Protein AF-A0A0H3PD14-F1 (afdb_monomer_lite)

Sequence (255 aa):
MSEYKLNPPTVSSYTENMMLKVLFEHKGFSEVFRESSWRSDEIASAFGLPEELENDKNLRTVARRLLKERYKKLQKSTALLPELWKQAYENLATLAEFLQLNPVEQELLRFAMHLRSEGAMRDLFGYLPKSDLQRTGEIMADLLKQPKNQILSALKKGSKLDAYGLIDRDYRPDSVHDYLDWGETLDFDEFVTQPLNENVLLKSCTEVAQVPSLQLDDFAHIAGMKEMMLTYFAKGTKTSSERCESFNLWCARHW

Secondary structure (DSSP, 8-state):
-----PPPPSS-HHHHHHHHHHHHHSSHHHHHB-SS-BS-HHHHHHTT--GGGGG-TTHHHHHHHHHHHHHHHHTTS-PPPPGGGHHHHHHHHHHHHHTT--HHHHHHHHHHHHHHH-HHHHHHHHTSPP--HHHHHHHHHHHHT--HHHHHHHHSTTSHHHHTTSEE--SS--SSGGGSEEPTTS-HHHHHHS---HHHHHHHH---PPPP---GGGGGGGHHHHHHHHHHHHHHHHHHHHHHHHHHHHHTT--

pLDDT: mean 87.27, std 12.56, range [42.88, 98.12]

Foldseek 3Di:
DPPDAFDPAPAALLLLLLLLCCVPVVVLLCLQDPQQAGPDPLLCNRRRGDPVLSRDNCSSVVVVVNSVVVNVVSVVDPGDDPPQQVLLLLLLVVVCVVLVPDPLLSLLLVVQLRCAPRVSSVVSQVSHFWDDLLRLLVSSCVSSVHDSVVNSQCLDCVHSCNVLQQAAADPDRGTNSNSRHGGDLDDSVCSRPPHDDPVNNCVSVDDDPDDDPDDPVNCVVCVVVVVVVVVVVVVVVVVVVVVVVVVVVVVVVVD

Organism: Haemophilus influenzae (strain NTHi 3655) (NCBI:txid375177)

Radius of gyration: 27.47 Å; chains: 1; bounding box: 64×54×75 Å

Structure (mmCIF, N/CA/C/O backbone):
data_AF-A0A0H3PD14-F1
#
_entry.id   AF-A0A0H3PD14-F1
#
loop_
_atom_site.group_PDB
_atom_site.id
_atom_site.type_symbol
_atom_site.label_atom_id
_atom_site.label_alt_id
_atom_site.label_comp_id
_atom_site.label_asym_id
_atom_site.label_entity_id
_atom_site.label_seq_id
_atom_site.pdbx_PDB_ins_code
_atom_site.Cartn_x
_atom_site.Cartn_y
_atom_site.Cartn_z
_atom_site.occupancy
_atom_site.B_iso_or_equiv
_atom_site.auth_seq_id
_atom_site.auth_comp_id
_atom_site.auth_asym_id
_atom_site.auth_atom_id
_atom_site.pdbx_PDB_model_num
ATOM 1 N N . MET A 1 1 ? 19.660 5.705 -30.862 1.00 47.47 1 MET A N 1
ATOM 2 C CA . MET A 1 1 ? 18.485 6.217 -30.124 1.00 47.47 1 MET A CA 1
ATOM 3 C C . MET A 1 1 ? 17.550 5.039 -29.964 1.00 47.47 1 MET A C 1
ATOM 5 O O . MET A 1 1 ? 17.222 4.450 -30.976 1.00 47.47 1 MET A O 1
ATOM 9 N N . SER A 1 2 ? 17.232 4.599 -28.747 1.00 55.78 2 SER A N 1
ATOM 10 C CA . SER A 1 2 ? 16.335 3.445 -28.586 1.00 55.78 2 SER A CA 1
ATOM 11 C C . SER A 1 2 ? 14.917 3.863 -28.982 1.00 55.78 2 SER A C 1
ATOM 13 O O . SER A 1 2 ? 14.402 4.816 -28.395 1.00 55.78 2 SER A O 1
ATOM 15 N N . GLU A 1 3 ? 14.332 3.171 -29.957 1.00 79.38 3 GLU A N 1
ATOM 16 C CA . GLU A 1 3 ? 13.020 3.452 -30.565 1.00 79.38 3 GLU A CA 1
ATOM 17 C C . GLU A 1 3 ? 11.836 3.289 -29.600 1.00 79.38 3 GLU A C 1
ATOM 19 O O . GLU A 1 3 ? 10.733 3.747 -29.883 1.00 79.38 3 GLU A O 1
ATOM 24 N N . TYR A 1 4 ? 12.061 2.694 -28.429 1.00 87.81 4 TYR A N 1
ATOM 25 C CA . TYR A 1 4 ? 11.004 2.421 -27.465 1.00 87.81 4 TYR A CA 1
ATOM 26 C C . TYR A 1 4 ? 10.484 3.680 -26.769 1.00 87.81 4 TYR A C 1
ATOM 28 O O . TYR A 1 4 ? 11.243 4.501 -26.236 1.00 87.81 4 TYR A O 1
ATOM 36 N N . LYS A 1 5 ? 9.158 3.765 -26.695 1.00 91.44 5 LYS A N 1
ATOM 37 C CA . LYS A 1 5 ? 8.404 4.726 -25.893 1.00 91.44 5 LYS A CA 1
ATOM 38 C C . LYS A 1 5 ? 7.507 3.945 -24.940 1.00 91.44 5 LYS A C 1
ATOM 40 O O . LYS A 1 5 ? 6.972 2.911 -25.312 1.00 91.44 5 LYS A O 1
ATOM 45 N N . LEU A 1 6 ? 7.347 4.450 -23.720 1.00 94.31 6 LEU A N 1
ATOM 46 C CA . LEU A 1 6 ? 6.422 3.842 -22.770 1.00 94.31 6 LEU A CA 1
ATOM 47 C C . LEU A 1 6 ? 4.968 4.132 -23.166 1.00 94.31 6 LEU A C 1
ATOM 49 O O . LEU A 1 6 ? 4.627 5.284 -23.464 1.00 94.31 6 LEU A O 1
ATOM 53 N N . ASN A 1 7 ? 4.129 3.108 -23.075 1.00 94.88 7 ASN A N 1
ATOM 54 C CA . ASN A 1 7 ? 2.674 3.206 -23.083 1.00 94.88 7 ASN A CA 1
ATOM 55 C C . ASN A 1 7 ? 2.179 3.933 -21.821 1.00 94.88 7 ASN A C 1
ATOM 57 O O . ASN A 1 7 ? 2.936 4.047 -20.851 1.00 94.88 7 ASN A O 1
ATOM 61 N N . PRO A 1 8 ? 0.941 4.457 -21.792 1.00 92.69 8 PRO A N 1
ATOM 62 C CA . PRO A 1 8 ? 0.347 4.944 -20.549 1.00 92.69 8 PRO A CA 1
ATOM 63 C C . PRO A 1 8 ? 0.437 3.880 -19.439 1.00 92.69 8 PRO A C 1
ATOM 65 O O . PRO A 1 8 ? 0.313 2.694 -19.748 1.00 92.69 8 PRO A O 1
ATOM 68 N N . PRO A 1 9 ? 0.691 4.269 -18.176 1.00 93.12 9 PRO A N 1
ATOM 69 C CA . PRO A 1 9 ? 0.640 3.321 -17.068 1.00 93.12 9 PRO A CA 1
ATOM 70 C C . PRO A 1 9 ? -0.767 2.735 -16.938 1.00 93.12 9 PRO A C 1
ATOM 72 O O . PRO A 1 9 ? -1.755 3.427 -17.193 1.00 93.12 9 PRO A O 1
ATOM 75 N N . THR A 1 10 ? -0.853 1.472 -16.526 1.00 93.56 10 THR A N 1
ATOM 76 C CA . THR A 1 10 ? -2.139 0.804 -16.248 1.00 93.56 10 THR A CA 1
ATOM 77 C C . THR A 1 10 ? -2.555 0.917 -14.781 1.00 93.56 10 THR A C 1
ATOM 79 O O . THR A 1 10 ? -3.668 0.542 -14.426 1.00 93.56 10 THR A O 1
ATOM 82 N N . VAL A 1 11 ? -1.677 1.476 -13.946 1.00 93.50 11 VAL A N 1
ATOM 83 C CA . VAL A 1 11 ? -1.902 1.763 -12.528 1.00 93.50 11 VAL A CA 1
ATOM 84 C C . VAL A 1 11 ? -2.127 3.256 -12.290 1.00 93.50 11 VAL A C 1
ATOM 86 O O . VAL A 1 11 ? -1.772 4.113 -13.105 1.00 93.50 11 VAL A O 1
ATOM 89 N N . SER A 1 12 ? -2.704 3.582 -11.140 1.00 92.19 12 SER A N 1
ATOM 90 C CA . SER A 1 12 ? -2.897 4.941 -10.664 1.00 92.19 12 SER A CA 1
ATOM 91 C C . SER A 1 12 ? -1.565 5.675 -10.497 1.00 92.19 12 SER A C 1
ATOM 93 O O . SER A 1 12 ? -0.516 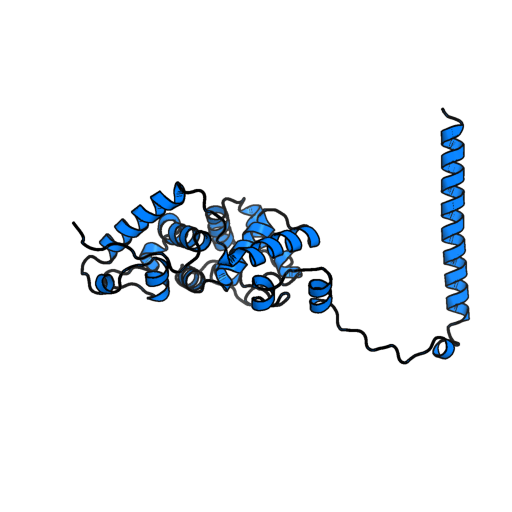5.084 -10.238 1.00 92.19 12 SER A O 1
ATOM 95 N N . SER A 1 13 ? -1.600 7.007 -10.575 1.00 90.56 13 SER A N 1
ATOM 96 C CA . SER A 1 13 ? -0.401 7.833 -10.388 1.00 90.56 13 SER A CA 1
ATOM 97 C C . SER A 1 13 ? 0.231 7.675 -9.001 1.00 90.56 13 SER A C 1
ATOM 99 O O . SER A 1 13 ? 1.440 7.854 -8.854 1.00 90.56 13 SER A O 1
ATOM 101 N N . TYR A 1 14 ? -0.575 7.362 -7.978 1.00 92.06 14 TYR A N 1
ATOM 102 C CA . TYR A 1 14 ? -0.070 7.075 -6.636 1.00 92.06 14 TYR A CA 1
ATOM 103 C C . TYR A 1 14 ? 0.786 5.807 -6.654 1.00 92.06 14 TYR A C 1
ATOM 105 O O . TYR A 1 14 ? 1.956 5.842 -6.267 1.00 92.06 14 TYR A O 1
ATOM 113 N N . THR A 1 15 ? 0.217 4.722 -7.168 1.00 94.50 15 THR A N 1
ATOM 114 C CA . THR A 1 15 ? 0.844 3.401 -7.234 1.00 94.50 15 THR A CA 1
ATOM 115 C C . THR A 1 15 ? 2.062 3.416 -8.136 1.00 94.50 15 THR A C 1
ATOM 117 O O . THR A 1 15 ? 3.130 2.977 -7.717 1.00 94.50 15 THR A O 1
ATOM 120 N N . GLU A 1 16 ? 1.973 4.044 -9.309 1.00 94.81 16 GLU A N 1
ATOM 121 C CA . GLU A 1 16 ? 3.124 4.238 -10.188 1.00 94.81 16 GLU A CA 1
ATOM 122 C C . GLU A 1 16 ? 4.282 4.942 -9.463 1.00 94.81 16 GLU A C 1
ATOM 124 O O . GLU A 1 16 ? 5.433 4.505 -9.535 1.00 94.81 16 GLU A O 1
ATOM 129 N N . ASN A 1 17 ? 3.993 6.019 -8.728 1.00 93.44 17 ASN A N 1
ATOM 130 C CA . ASN A 1 17 ? 5.009 6.753 -7.982 1.00 93.44 17 ASN A CA 1
ATOM 131 C C . ASN A 1 17 ? 5.637 5.900 -6.867 1.00 93.44 17 ASN A C 1
ATOM 133 O O . ASN A 1 17 ? 6.860 5.914 -6.712 1.00 93.44 17 ASN A O 1
ATOM 137 N N . MET A 1 18 ? 4.835 5.133 -6.120 1.00 95.12 18 MET A N 1
ATOM 138 C CA . MET A 1 18 ? 5.347 4.223 -5.087 1.00 95.12 18 MET A CA 1
ATOM 139 C C . MET A 1 18 ? 6.211 3.116 -5.691 1.00 95.12 18 MET A C 1
ATOM 141 O O . MET A 1 18 ? 7.323 2.874 -5.220 1.00 95.12 18 MET A O 1
ATOM 145 N N . MET A 1 19 ? 5.759 2.507 -6.785 1.00 96.81 19 MET A N 1
ATOM 146 C CA . MET A 1 19 ? 6.510 1.472 -7.484 1.00 96.81 19 MET A CA 1
ATOM 147 C C . MET A 1 19 ? 7.847 2.006 -8.026 1.00 96.81 19 MET A C 1
ATOM 149 O O . MET A 1 19 ? 8.888 1.371 -7.851 1.00 96.81 19 MET A O 1
ATOM 153 N N . LEU A 1 20 ? 7.872 3.206 -8.620 1.00 96.50 20 LEU A N 1
ATOM 154 C CA . LEU A 1 20 ? 9.112 3.828 -9.109 1.00 96.50 20 LEU A CA 1
ATOM 155 C C . LEU A 1 20 ? 10.091 4.164 -7.977 1.00 96.50 20 LEU A C 1
ATOM 157 O O . LEU A 1 20 ? 11.295 3.939 -8.138 1.00 96.50 20 LEU A O 1
ATOM 161 N N . LYS A 1 21 ? 9.601 4.653 -6.830 1.00 95.31 21 LYS A N 1
ATOM 162 C CA . LYS A 1 21 ? 10.433 4.837 -5.632 1.00 95.31 21 LYS A CA 1
ATOM 163 C C . LYS A 1 21 ? 11.065 3.523 -5.197 1.00 95.31 21 LYS A C 1
ATOM 165 O O . LYS A 1 21 ? 12.279 3.454 -5.042 1.00 95.31 21 LYS A O 1
ATOM 170 N N . VAL A 1 22 ? 10.281 2.452 -5.086 1.00 95.69 22 VAL A N 1
ATOM 171 C CA . VAL A 1 22 ? 10.802 1.125 -4.722 1.00 95.69 22 VAL A CA 1
ATOM 172 C C . VAL A 1 22 ? 11.895 0.666 -5.689 1.00 95.69 22 VAL A C 1
ATOM 174 O O . VAL A 1 22 ? 12.967 0.230 -5.255 1.00 95.69 22 VAL A O 1
ATOM 177 N N . LEU A 1 23 ? 11.676 0.819 -7.000 1.00 95.75 23 LEU A N 1
ATOM 178 C CA . LEU A 1 23 ? 12.674 0.448 -8.001 1.00 95.75 23 LEU A CA 1
ATOM 179 C C . LEU A 1 23 ? 13.995 1.207 -7.819 1.00 95.75 23 LEU A C 1
ATOM 181 O O . LEU A 1 23 ? 15.066 0.592 -7.858 1.00 95.75 23 LEU A O 1
ATOM 185 N N . PHE A 1 24 ? 13.941 2.530 -7.648 1.00 95.19 24 PHE A N 1
ATOM 186 C CA . PHE A 1 24 ? 15.133 3.380 -7.708 1.00 95.19 24 PHE A CA 1
ATOM 187 C C . PHE A 1 24 ? 15.785 3.682 -6.357 1.00 95.19 24 PHE A C 1
ATOM 189 O O . PHE A 1 24 ? 16.997 3.903 -6.331 1.00 95.19 24 PHE A O 1
ATOM 196 N N . GLU A 1 25 ? 15.024 3.670 -5.269 1.00 93.62 25 GLU A N 1
ATOM 197 C CA . GLU A 1 25 ? 15.453 4.090 -3.927 1.00 93.62 25 GLU A CA 1
ATOM 198 C C . GLU A 1 25 ? 15.614 2.882 -2.989 1.00 93.62 25 GLU A C 1
ATOM 200 O O . GLU A 1 25 ? 16.529 2.859 -2.168 1.00 93.62 25 GLU A O 1
ATOM 205 N N . HIS A 1 26 ? 14.858 1.797 -3.207 1.00 91.69 26 HIS A N 1
ATOM 206 C CA . HIS A 1 26 ? 14.899 0.587 -2.368 1.00 91.69 26 HIS A CA 1
ATOM 207 C C . HIS A 1 26 ? 15.463 -0.655 -3.071 1.00 91.69 26 HIS A C 1
ATOM 209 O O . HIS A 1 26 ? 15.154 -1.787 -2.705 1.00 91.69 26 HIS A O 1
ATOM 215 N N . LYS A 1 27 ? 16.337 -0.457 -4.068 1.00 86.94 27 LYS A N 1
ATOM 216 C CA . LYS A 1 27 ? 17.015 -1.530 -4.828 1.00 86.94 27 LYS A CA 1
ATOM 217 C C . LYS A 1 27 ? 16.066 -2.503 -5.556 1.00 86.94 27 LYS A C 1
ATOM 219 O O . LYS A 1 27 ? 16.528 -3.534 -6.037 1.00 86.94 27 LYS A O 1
ATOM 224 N N . GLY A 1 28 ? 14.786 -2.162 -5.730 1.00 90.75 28 GLY A N 1
ATOM 225 C CA . GLY A 1 28 ? 13.818 -3.026 -6.414 1.00 90.75 28 GLY A CA 1
ATOM 226 C C . GLY A 1 28 ? 14.140 -3.260 -7.894 1.00 90.75 28 GLY A C 1
ATOM 227 O O . GLY A 1 28 ? 13.757 -4.280 -8.458 1.00 90.75 28 GLY A O 1
ATOM 228 N N . PHE A 1 29 ? 14.902 -2.364 -8.536 1.00 94.19 29 PHE A N 1
ATOM 229 C CA . PHE A 1 29 ? 15.187 -2.473 -9.970 1.00 94.19 29 PHE A CA 1
ATOM 230 C C . PHE A 1 29 ? 15.905 -3.768 -10.360 1.00 94.19 29 PHE A C 1
ATOM 232 O O . PHE A 1 29 ? 15.566 -4.361 -11.377 1.00 94.19 29 PHE A O 1
ATOM 239 N N . SER A 1 30 ? 16.902 -4.212 -9.587 1.00 92.31 30 SER A N 1
ATOM 240 C CA . SER A 1 30 ? 17.597 -5.480 -9.862 1.00 92.31 30 SER A CA 1
ATOM 241 C C . SER A 1 30 ? 16.767 -6.707 -9.515 1.00 92.31 30 SER A C 1
ATOM 243 O O . SER A 1 30 ? 17.034 -7.776 -10.057 1.00 92.31 30 SER A O 1
ATOM 245 N N . GLU A 1 31 ? 15.784 -6.561 -8.627 1.00 93.12 31 GLU A N 1
ATOM 246 C CA . GLU A 1 31 ? 14.875 -7.654 -8.313 1.00 93.12 31 GLU A CA 1
ATOM 247 C C . GLU A 1 31 ? 13.907 -7.886 -9.470 1.00 93.12 31 GLU A C 1
ATOM 249 O O . GLU A 1 31 ? 13.784 -9.017 -9.923 1.00 93.12 31 GLU A O 1
ATOM 254 N N . VAL A 1 32 ? 13.311 -6.831 -10.029 1.00 93.62 32 VAL A N 1
ATOM 255 C CA . VAL A 1 32 ? 12.346 -6.956 -11.134 1.00 93.62 32 VAL A CA 1
ATOM 256 C C . VAL A 1 32 ? 13.016 -7.164 -12.491 1.00 93.62 32 VAL A C 1
ATOM 258 O O . VAL A 1 32 ? 12.620 -8.061 -13.228 1.00 93.62 32 VAL A O 1
ATOM 261 N N . PHE A 1 33 ? 14.028 -6.360 -12.832 1.00 93.56 33 PHE A N 1
ATOM 262 C CA . PHE A 1 33 ? 14.678 -6.380 -14.147 1.00 93.56 33 PHE A CA 1
ATOM 263 C C . PHE A 1 33 ? 16.008 -7.133 -14.077 1.00 93.56 33 PHE A C 1
ATOM 265 O O . PHE A 1 33 ? 17.033 -6.594 -13.627 1.00 93.56 33 PHE A O 1
ATOM 272 N N . ARG A 1 34 ? 15.983 -8.383 -14.550 1.00 88.06 34 ARG A N 1
ATOM 273 C CA . ARG A 1 34 ? 17.157 -9.249 -14.697 1.00 88.06 34 ARG A CA 1
ATOM 274 C C . ARG A 1 34 ? 17.958 -8.841 -15.938 1.00 88.06 34 ARG A C 1
ATOM 276 O O . ARG A 1 34 ? 17.679 -7.833 -16.585 1.00 88.06 34 ARG A O 1
ATOM 283 N N . GLU A 1 35 ? 19.026 -9.575 -16.234 1.00 84.69 35 GLU A N 1
ATOM 284 C CA . GLU A 1 35 ? 19.921 -9.237 -17.350 1.00 84.69 35 GLU A CA 1
ATOM 285 C C . GLU A 1 35 ? 19.248 -9.378 -18.718 1.00 84.69 35 GLU A C 1
ATOM 287 O O . GLU A 1 35 ? 19.467 -8.531 -19.579 1.00 84.69 35 GLU A O 1
ATOM 292 N N . SER A 1 36 ? 18.406 -10.399 -18.889 1.00 84.19 36 SER A N 1
ATOM 293 C CA . SER A 1 36 ? 17.785 -10.754 -20.170 1.00 84.19 36 SER A CA 1
ATOM 294 C C . SER A 1 36 ? 16.261 -10.893 -20.115 1.00 84.19 36 SER A C 1
ATOM 296 O O . SER A 1 36 ? 15.682 -11.420 -21.053 1.00 84.19 36 SER A O 1
ATOM 298 N N . SER A 1 37 ? 15.622 -10.516 -19.005 1.00 89.38 37 SER A N 1
ATOM 299 C CA . SER A 1 37 ? 14.163 -10.567 -18.836 1.00 89.38 37 SER A CA 1
ATOM 300 C C . SER A 1 37 ? 13.726 -9.681 -17.665 1.00 89.38 37 SER A C 1
ATOM 302 O O . SER A 1 37 ? 14.557 -9.226 -16.867 1.00 89.38 37 SER A O 1
ATOM 304 N N . TRP A 1 38 ? 12.423 -9.470 -17.507 1.00 93.62 38 TRP A N 1
ATOM 305 C CA . TRP A 1 38 ? 11.831 -9.052 -16.234 1.00 93.62 38 TRP A CA 1
ATOM 306 C C . TRP A 1 38 ? 11.174 -10.245 -15.528 1.00 93.62 38 TRP A C 1
ATOM 308 O O . TRP A 1 38 ? 11.035 -11.321 -16.103 1.00 93.62 38 TRP A O 1
ATOM 318 N N . ARG A 1 39 ? 10.875 -10.107 -14.233 1.00 91.56 39 ARG A N 1
ATOM 319 C CA . ARG A 1 39 ? 10.289 -11.191 -13.422 1.00 91.56 39 ARG A CA 1
ATOM 320 C C . ARG A 1 39 ? 8.773 -11.323 -13.538 1.00 91.56 39 ARG A C 1
ATOM 322 O O . ARG A 1 39 ? 8.273 -12.392 -13.212 1.00 91.56 39 ARG A O 1
ATOM 329 N N . SER A 1 40 ? 8.084 -10.252 -13.918 1.00 94.31 40 SER A N 1
ATOM 330 C CA . SER A 1 40 ? 6.624 -10.190 -13.984 1.00 94.31 40 SER A CA 1
ATOM 331 C C . SER A 1 40 ? 6.205 -9.251 -15.106 1.00 94.31 40 SER A C 1
ATOM 333 O O . SER A 1 40 ? 6.649 -8.095 -15.162 1.00 94.31 40 SER A O 1
ATOM 335 N N . ASP A 1 41 ? 5.338 -9.770 -15.968 1.00 94.50 41 ASP A N 1
ATOM 336 C CA . ASP A 1 41 ? 4.725 -9.029 -17.065 1.00 94.50 41 ASP A CA 1
ATOM 337 C C . ASP A 1 41 ? 3.707 -8.024 -16.525 1.00 94.50 41 ASP A C 1
ATOM 339 O O . ASP A 1 41 ? 3.566 -6.930 -17.066 1.00 94.50 41 ASP A O 1
ATOM 343 N N . GLU A 1 42 ? 3.070 -8.331 -15.395 1.00 95.38 42 GLU A N 1
ATOM 344 C CA . GLU A 1 42 ? 2.155 -7.441 -14.682 1.00 95.38 42 GLU A CA 1
ATOM 345 C C . GLU A 1 42 ? 2.877 -6.168 -14.226 1.00 95.38 42 GLU A C 1
ATOM 347 O O . GLU A 1 42 ? 2.394 -5.060 -14.468 1.00 95.38 42 GLU A O 1
ATOM 352 N N . ILE A 1 43 ? 4.074 -6.296 -13.638 1.00 96.62 43 ILE A N 1
ATOM 353 C CA . ILE A 1 43 ? 4.894 -5.139 -13.250 1.00 96.62 43 ILE A CA 1
ATOM 354 C C . ILE A 1 43 ? 5.370 -4.369 -14.488 1.00 96.62 43 ILE A C 1
ATOM 356 O O . ILE A 1 43 ? 5.375 -3.134 -14.485 1.00 96.62 43 ILE A O 1
ATOM 360 N N . ALA A 1 44 ? 5.783 -5.064 -15.550 1.00 96.12 44 ALA A N 1
ATOM 361 C CA . ALA A 1 44 ? 6.240 -4.407 -16.772 1.00 96.12 44 ALA A CA 1
ATOM 362 C C . ALA A 1 44 ? 5.108 -3.610 -17.450 1.00 96.12 44 ALA A C 1
ATOM 364 O O . ALA A 1 44 ? 5.287 -2.434 -17.793 1.00 96.12 44 ALA A O 1
ATOM 365 N N . SER A 1 45 ? 3.929 -4.222 -17.550 1.00 95.81 45 SER A N 1
ATOM 366 C CA . SER A 1 45 ? 2.696 -3.638 -18.076 1.00 95.81 45 SER A CA 1
ATOM 367 C C . SER A 1 45 ? 2.197 -2.473 -17.219 1.00 95.81 45 SER A C 1
ATOM 369 O O . SER A 1 45 ? 1.829 -1.433 -17.767 1.00 95.81 45 SER A O 1
ATOM 371 N N . ALA A 1 46 ? 2.302 -2.560 -15.885 1.00 96.25 46 ALA A N 1
ATOM 372 C CA . ALA A 1 46 ? 1.989 -1.456 -14.970 1.00 96.25 46 ALA A CA 1
ATOM 373 C C . ALA A 1 46 ? 2.764 -0.178 -15.302 1.00 96.25 46 ALA A C 1
ATOM 375 O O . ALA A 1 46 ? 2.205 0.922 -15.310 1.00 96.25 46 ALA A O 1
ATOM 376 N N . PHE A 1 47 ? 4.039 -0.317 -15.665 1.00 96.19 47 PHE A N 1
ATOM 377 C CA . PHE A 1 47 ? 4.853 0.804 -16.125 1.00 96.19 47 PHE A CA 1
ATOM 378 C C . PHE A 1 47 ? 4.656 1.170 -17.603 1.00 96.19 47 PHE A C 1
ATOM 380 O O . PHE A 1 47 ? 5.276 2.121 -18.091 1.00 96.19 47 PHE A O 1
ATOM 387 N N . GLY A 1 48 ? 3.812 0.449 -18.336 1.00 95.94 48 GLY A N 1
ATOM 388 C CA . GLY A 1 48 ? 3.614 0.627 -19.768 1.00 95.94 48 GLY A CA 1
ATOM 389 C C . GLY A 1 48 ? 4.874 0.316 -20.574 1.00 95.94 48 GLY A C 1
ATOM 390 O O . GLY A 1 48 ? 5.157 1.003 -21.558 1.00 95.94 48 GLY A O 1
ATOM 391 N N . LEU A 1 49 ? 5.681 -0.656 -20.140 1.00 95.75 49 LEU A N 1
ATOM 392 C CA . LEU A 1 49 ? 6.784 -1.143 -20.962 1.00 95.75 49 LEU A CA 1
ATOM 393 C C . LEU A 1 49 ? 6.209 -1.907 -22.169 1.00 95.75 49 LEU A C 1
ATOM 395 O O . LEU A 1 49 ? 5.305 -2.718 -21.989 1.00 95.75 49 LEU A O 1
ATOM 399 N N . PRO A 1 50 ? 6.686 -1.628 -23.392 1.00 93.25 50 PRO A N 1
ATOM 400 C CA . PRO A 1 50 ? 6.248 -2.352 -24.581 1.00 93.25 50 PRO A CA 1
ATOM 401 C C . PRO A 1 50 ? 6.773 -3.796 -24.559 1.00 93.25 50 PRO A C 1
ATOM 403 O O . PRO A 1 50 ? 7.935 -4.007 -24.209 1.00 93.25 50 PRO A O 1
ATOM 406 N N . GLU A 1 51 ? 5.947 -4.771 -24.945 1.00 90.31 51 GLU A N 1
ATOM 407 C CA . GLU A 1 51 ? 6.297 -6.205 -24.951 1.00 90.31 51 GLU A CA 1
ATOM 408 C C . GLU A 1 51 ? 7.519 -6.498 -25.835 1.00 90.31 51 GLU A C 1
ATOM 410 O O . GLU A 1 51 ? 8.353 -7.342 -25.512 1.00 90.31 51 GLU A O 1
ATOM 415 N N . GLU A 1 52 ? 7.704 -5.735 -26.917 1.00 90.25 52 GLU A N 1
ATOM 416 C CA . GLU A 1 52 ? 8.845 -5.880 -27.823 1.00 90.25 52 GLU A CA 1
ATOM 417 C C . GLU A 1 52 ? 10.189 -5.671 -27.111 1.00 90.25 52 GLU A C 1
ATOM 419 O O . GLU A 1 52 ? 11.210 -6.220 -27.530 1.00 90.25 52 GLU A O 1
ATOM 424 N N . LEU A 1 53 ? 10.193 -4.904 -26.014 1.00 91.12 53 LEU A N 1
ATOM 425 C CA . LEU A 1 53 ? 11.388 -4.651 -25.219 1.00 91.12 53 LEU A CA 1
ATOM 426 C C . LEU A 1 53 ? 11.882 -5.899 -24.479 1.00 91.12 53 LEU A C 1
ATOM 428 O O . LEU A 1 53 ? 13.071 -5.963 -24.161 1.00 91.12 53 LEU A O 1
ATOM 432 N N . GLU A 1 54 ? 11.017 -6.880 -24.210 1.00 88.75 54 GLU A N 1
ATOM 433 C CA . GLU A 1 54 ? 11.400 -8.078 -23.460 1.00 88.75 54 GLU A CA 1
ATOM 434 C C . GLU A 1 54 ? 12.498 -8.882 -24.175 1.00 88.75 54 GLU A C 1
ATOM 436 O O . GLU A 1 54 ? 13.402 -9.440 -23.555 1.00 88.75 54 GLU A O 1
ATOM 441 N N . ASN A 1 55 ? 12.474 -8.865 -25.509 1.00 87.00 55 ASN A N 1
ATOM 442 C CA . ASN A 1 55 ? 13.424 -9.587 -26.350 1.00 87.00 55 ASN A CA 1
ATOM 443 C C . ASN A 1 55 ? 14.695 -8.774 -26.678 1.00 87.00 55 ASN A C 1
ATOM 445 O O . ASN A 1 55 ? 15.585 -9.259 -27.386 1.00 87.00 55 ASN A O 1
ATOM 449 N N . ASP A 1 56 ? 14.809 -7.533 -26.192 1.00 88.62 56 ASP A N 1
ATOM 450 C CA . ASP A 1 56 ? 15.954 -6.669 -26.476 1.00 88.62 56 ASP A CA 1
ATOM 451 C C . ASP A 1 56 ? 17.168 -7.040 -25.607 1.00 88.62 56 ASP A C 1
ATOM 453 O O . ASP A 1 56 ? 17.107 -7.082 -24.378 1.00 88.62 56 ASP A O 1
ATOM 457 N N . LYS A 1 57 ? 18.338 -7.215 -26.233 1.00 87.81 57 LYS A N 1
ATOM 458 C CA . LYS A 1 57 ? 19.602 -7.511 -25.526 1.00 87.81 57 LYS A CA 1
ATOM 459 C C . LYS A 1 57 ? 20.002 -6.433 -24.508 1.00 87.81 57 LYS A C 1
ATOM 461 O O . LYS A 1 57 ? 20.799 -6.699 -23.614 1.00 87.81 57 LYS A O 1
ATOM 466 N N . ASN A 1 58 ? 19.486 -5.213 -24.657 1.00 89.75 58 ASN A N 1
ATOM 467 C CA . ASN A 1 58 ? 19.713 -4.074 -23.775 1.00 89.75 58 ASN A CA 1
ATOM 468 C C . ASN A 1 58 ? 18.485 -3.720 -22.918 1.00 89.75 58 ASN A C 1
ATOM 470 O O . ASN A 1 58 ? 18.464 -2.616 -22.357 1.00 89.75 58 ASN A O 1
ATOM 474 N N . LEU A 1 59 ? 17.497 -4.622 -22.787 1.00 91.69 59 LEU A N 1
ATOM 475 C CA . LEU A 1 59 ? 16.252 -4.454 -22.017 1.00 91.69 59 LEU A CA 1
ATOM 476 C C . LEU A 1 59 ? 16.471 -3.662 -20.736 1.00 91.69 59 LEU A C 1
ATOM 478 O O . LEU A 1 59 ? 15.882 -2.599 -20.536 1.00 91.69 59 LEU A O 1
ATOM 482 N N . ARG A 1 60 ? 17.390 -4.135 -19.890 1.00 92.94 60 ARG A N 1
ATOM 483 C CA . ARG A 1 60 ? 17.636 -3.560 -18.565 1.00 92.94 60 ARG A CA 1
ATOM 484 C C . ARG A 1 60 ? 18.062 -2.095 -18.635 1.00 92.94 60 ARG A C 1
ATOM 486 O O . ARG A 1 60 ? 17.601 -1.271 -17.846 1.00 92.94 60 ARG A O 1
ATOM 493 N N . THR A 1 61 ? 18.935 -1.753 -19.578 1.00 92.94 61 THR A N 1
ATOM 494 C CA . THR A 1 61 ? 19.443 -0.387 -19.766 1.00 92.94 61 THR A CA 1
ATOM 495 C C . THR A 1 61 ? 18.359 0.528 -20.327 1.00 92.94 61 THR A C 1
ATOM 497 O O . THR A 1 61 ? 18.192 1.657 -19.854 1.00 92.94 61 THR A O 1
ATOM 500 N N . VAL A 1 62 ? 17.597 0.039 -21.307 1.00 93.69 62 VAL A N 1
ATOM 501 C CA . VAL A 1 62 ? 16.511 0.788 -21.946 1.00 93.69 62 VAL A CA 1
ATOM 502 C C . VAL A 1 62 ? 15.369 1.037 -20.959 1.00 93.69 62 VAL A C 1
ATOM 504 O O . VAL A 1 62 ? 15.001 2.196 -20.758 1.00 93.69 62 VAL A O 1
ATOM 507 N N . ALA A 1 63 ? 14.883 -0.002 -20.271 1.00 95.00 63 ALA A N 1
ATOM 508 C CA . ALA A 1 63 ? 13.858 0.102 -19.234 1.00 95.00 63 ALA A CA 1
ATOM 509 C C . ALA A 1 63 ? 14.287 1.086 -18.138 1.00 95.00 63 ALA A C 1
ATOM 511 O O . ALA A 1 63 ? 13.551 2.017 -17.811 1.00 95.00 63 ALA A O 1
ATOM 512 N N . ARG A 1 64 ? 15.529 0.977 -17.637 1.00 95.69 64 ARG A N 1
ATOM 513 C CA . ARG A 1 64 ? 16.042 1.896 -16.608 1.00 95.69 64 ARG A CA 1
ATOM 514 C C . ARG A 1 64 ? 15.989 3.350 -17.056 1.00 95.69 64 ARG A C 1
ATOM 516 O O . ARG A 1 64 ? 15.616 4.215 -16.266 1.00 95.69 64 ARG A O 1
ATOM 523 N N . ARG A 1 65 ? 16.391 3.631 -18.298 1.00 95.31 65 ARG A N 1
ATOM 524 C CA . ARG A 1 65 ? 16.391 4.989 -18.854 1.00 95.31 65 ARG A CA 1
ATOM 525 C C . ARG A 1 65 ? 14.966 5.533 -18.963 1.00 95.31 65 ARG A C 1
ATOM 527 O O . ARG A 1 65 ? 14.709 6.623 -18.456 1.00 95.31 65 ARG A O 1
ATOM 534 N N . LEU A 1 66 ? 14.058 4.763 -19.563 1.00 95.81 66 LEU A N 1
ATOM 535 C CA . LEU A 1 66 ? 12.660 5.148 -19.766 1.00 95.81 66 LEU A CA 1
ATOM 536 C C . LEU A 1 66 ? 11.935 5.408 -18.437 1.00 95.81 66 LEU A C 1
ATOM 538 O O . LEU A 1 66 ? 11.343 6.472 -18.249 1.00 95.81 66 LEU A O 1
ATOM 542 N N . LEU A 1 67 ? 12.043 4.479 -17.484 1.00 96.62 67 LEU A N 1
ATOM 543 C CA . LEU A 1 67 ? 11.399 4.600 -16.175 1.00 96.62 67 LEU A CA 1
ATOM 544 C C . LEU A 1 67 ? 11.996 5.739 -15.344 1.00 96.62 67 LEU A C 1
ATOM 546 O O . LEU A 1 67 ? 11.267 6.454 -14.662 1.00 96.62 67 LEU A O 1
ATOM 550 N N . LYS A 1 68 ? 13.309 5.985 -15.439 1.00 95.44 68 LYS A N 1
ATOM 551 C CA . LYS A 1 68 ? 13.952 7.109 -14.739 1.00 95.44 68 LYS A CA 1
ATOM 552 C C . LYS A 1 68 ? 13.524 8.460 -15.312 1.00 95.44 68 LYS A C 1
ATOM 554 O O . LYS A 1 68 ? 13.374 9.421 -14.559 1.00 95.44 68 LYS A O 1
ATOM 559 N N . GLU A 1 69 ? 13.327 8.557 -16.626 1.00 94.25 69 GLU A N 1
ATOM 560 C CA . GLU A 1 69 ? 12.746 9.749 -17.253 1.00 94.25 69 GLU A CA 1
ATOM 561 C C . GLU A 1 69 ? 11.301 9.971 -16.797 1.00 94.25 69 GLU A C 1
ATOM 563 O O . GLU A 1 69 ? 10.945 11.103 -16.461 1.00 94.25 69 GLU A O 1
ATOM 568 N N . ARG A 1 70 ? 10.488 8.909 -16.724 1.00 93.88 70 ARG A N 1
ATOM 569 C CA . ARG A 1 70 ? 9.119 9.000 -16.203 1.00 93.88 70 ARG A CA 1
ATOM 570 C C . ARG A 1 70 ? 9.090 9.427 -14.737 1.00 93.88 70 ARG A C 1
ATOM 572 O O . ARG A 1 70 ? 8.363 10.357 -14.398 1.00 93.88 70 ARG A O 1
ATOM 579 N N . TYR A 1 71 ? 9.937 8.837 -13.898 1.00 93.94 71 TYR A N 1
ATOM 580 C CA . TYR A 1 71 ? 10.006 9.171 -12.478 1.00 93.94 71 TYR A CA 1
ATOM 581 C C . TYR A 1 71 ? 10.321 10.657 -12.247 1.00 93.94 71 TYR A C 1
ATOM 583 O O . TYR A 1 71 ? 9.644 11.332 -11.474 1.00 93.94 71 TYR A O 1
ATOM 591 N N . LYS A 1 72 ? 11.260 11.226 -13.017 1.00 91.81 72 LYS A N 1
ATOM 592 C CA . LYS A 1 72 ? 11.557 12.671 -12.980 1.00 91.81 72 LYS A CA 1
ATOM 593 C C . LYS A 1 72 ? 10.375 13.556 -13.389 1.00 91.81 72 LYS A C 1
ATOM 595 O O . LYS A 1 72 ? 10.308 14.699 -12.941 1.00 91.81 72 LYS A O 1
ATOM 600 N N . LYS A 1 73 ? 9.500 13.085 -14.285 1.00 90.44 73 LYS A N 1
ATOM 601 C CA . LYS A 1 73 ? 8.290 13.821 -14.686 1.00 90.44 73 LYS A CA 1
ATOM 602 C C . LYS A 1 73 ? 7.249 13.791 -13.570 1.00 90.44 73 LYS A C 1
ATOM 604 O O . LYS A 1 73 ? 6.748 14.852 -13.214 1.00 90.44 73 LYS A O 1
ATOM 609 N N . LEU A 1 74 ? 7.006 12.620 -12.978 1.00 87.00 74 LEU A N 1
ATOM 610 C CA . LEU A 1 74 ? 6.051 12.449 -11.876 1.00 87.00 74 LEU A CA 1
ATOM 611 C C . LEU A 1 74 ? 6.418 13.274 -10.641 1.00 87.00 74 LEU A C 1
ATOM 613 O O . LEU A 1 74 ? 5.552 13.896 -10.039 1.00 87.00 74 LEU A O 1
ATOM 617 N N . GLN A 1 75 ? 7.709 13.378 -10.314 1.00 83.81 75 GLN A N 1
ATOM 618 C CA . GLN A 1 75 ? 8.176 14.224 -9.208 1.00 83.81 75 GLN A CA 1
ATOM 619 C C . GLN A 1 75 ? 7.856 15.720 -9.387 1.00 83.81 75 GLN A C 1
ATOM 621 O O . GLN A 1 75 ? 7.871 16.466 -8.411 1.00 83.81 75 GLN A O 1
ATOM 626 N N . LYS A 1 76 ? 7.605 16.175 -10.621 1.00 80.12 76 LYS A N 1
ATOM 627 C CA . LYS A 1 76 ? 7.282 17.575 -10.941 1.00 80.12 76 LYS A CA 1
ATOM 628 C C . LYS A 1 76 ? 5.788 17.818 -11.132 1.00 80.12 76 LYS A C 1
ATOM 630 O O . LYS A 1 76 ? 5.376 18.973 -11.178 1.00 80.12 76 LYS A O 1
ATOM 635 N N . SER A 1 77 ? 4.994 16.764 -11.292 1.00 71.44 77 SER A N 1
ATOM 636 C CA . SER A 1 77 ? 3.547 16.871 -11.432 1.00 71.44 77 SER A CA 1
ATOM 637 C C . SER A 1 77 ? 2.881 16.811 -10.065 1.00 71.44 77 SER A C 1
ATOM 639 O O . SER A 1 77 ? 3.110 15.873 -9.303 1.00 71.44 77 SER A O 1
ATOM 641 N N . THR A 1 78 ? 2.000 17.762 -9.779 1.00 57.91 78 THR A N 1
ATOM 642 C CA . THR A 1 78 ? 1.027 17.614 -8.697 1.00 57.91 78 THR A CA 1
ATOM 643 C C . THR A 1 78 ? 0.003 16.585 -9.165 1.00 57.91 78 THR A C 1
ATOM 645 O O . THR A 1 78 ? -0.772 16.863 -10.079 1.00 57.91 78 THR A O 1
ATOM 648 N N . ALA A 1 79 ? 0.059 15.369 -8.623 1.00 57.62 79 ALA A N 1
ATOM 649 C CA . ALA A 1 79 ? -0.885 14.322 -8.991 1.00 57.62 79 ALA A CA 1
ATOM 650 C C . ALA A 1 79 ? -2.307 14.774 -8.629 1.00 57.62 79 ALA A C 1
ATOM 652 O O . ALA A 1 79 ? -2.590 15.073 -7.469 1.00 57.62 79 ALA A O 1
ATOM 653 N N . LEU A 1 80 ? -3.185 14.848 -9.628 1.00 56.75 80 LEU A N 1
ATOM 654 C CA . LEU A 1 80 ? -4.621 14.944 -9.395 1.00 56.75 80 LEU A CA 1
ATOM 655 C C . LEU A 1 80 ? -5.092 13.595 -8.850 1.00 56.75 80 LEU A C 1
ATOM 657 O O . LEU A 1 80 ? -4.608 12.553 -9.296 1.00 56.75 80 LEU A O 1
ATOM 661 N N . LEU A 1 81 ? -6.015 13.618 -7.886 1.00 61.31 81 LEU A N 1
ATOM 662 C CA . LEU A 1 81 ? -6.692 12.405 -7.435 1.00 61.31 81 LEU A CA 1
ATOM 663 C C . LEU A 1 81 ? -7.338 11.737 -8.658 1.00 61.31 81 LEU A C 1
ATOM 665 O O . LEU A 1 81 ? -8.137 12.390 -9.333 1.00 61.31 81 LEU A O 1
ATOM 669 N N . PRO A 1 82 ? -6.979 10.486 -8.991 1.00 66.06 82 PRO A N 1
ATOM 670 C CA . PRO A 1 82 ? -7.627 9.780 -10.084 1.00 66.06 82 PRO A CA 1
ATOM 671 C C . PRO A 1 82 ? -9.120 9.653 -9.782 1.00 66.06 82 PRO A C 1
ATOM 673 O O . PRO A 1 82 ? -9.475 9.185 -8.700 1.00 66.06 82 PRO A O 1
ATOM 676 N N . GLU A 1 83 ? -9.981 10.007 -10.741 1.00 73.31 83 GLU A N 1
ATOM 677 C CA . GLU A 1 83 ? -11.441 9.855 -10.601 1.00 73.31 83 GLU A CA 1
ATOM 678 C C . GLU A 1 83 ? -11.814 8.419 -10.195 1.00 73.31 83 GLU A C 1
ATOM 680 O O . GLU A 1 83 ? -12.729 8.214 -9.406 1.00 73.31 83 GLU A O 1
ATOM 685 N N . LEU A 1 84 ? -11.024 7.438 -10.657 1.00 81.81 84 LEU A N 1
ATOM 686 C CA . LEU A 1 84 ? -11.167 6.016 -10.343 1.00 81.81 84 LEU A CA 1
ATOM 687 C C . LEU A 1 84 ? -11.255 5.723 -8.838 1.00 81.81 84 LEU A C 1
ATOM 689 O O . LEU A 1 84 ? -12.021 4.857 -8.438 1.00 81.81 84 LEU A O 1
ATOM 693 N N . TRP A 1 85 ? -10.488 6.436 -8.009 1.00 90.75 85 TRP A N 1
ATOM 694 C CA . TRP A 1 85 ? -10.396 6.157 -6.572 1.00 90.75 85 TRP A CA 1
ATOM 695 C C . TRP A 1 85 ? -11.147 7.165 -5.710 1.00 90.75 85 TRP A C 1
ATOM 697 O O . TRP A 1 85 ? -11.066 7.097 -4.487 1.00 90.75 85 TRP A O 1
ATOM 707 N N . LYS A 1 86 ? -11.882 8.099 -6.318 1.00 91.88 86 LYS A N 1
ATOM 708 C CA . LYS A 1 86 ? -12.519 9.209 -5.605 1.00 91.88 86 LYS A CA 1
ATOM 709 C C . LYS A 1 86 ? -13.350 8.745 -4.403 1.00 91.88 86 LYS A C 1
ATOM 711 O O . LYS A 1 86 ? -13.119 9.232 -3.300 1.00 91.88 86 LYS A O 1
ATOM 716 N N . GLN A 1 87 ? -14.227 7.758 -4.597 1.00 94.62 87 GLN A N 1
ATOM 717 C CA . GLN A 1 87 ? -15.067 7.225 -3.520 1.00 94.62 87 GLN A CA 1
ATOM 718 C C . GLN A 1 87 ? -14.237 6.590 -2.395 1.00 94.62 87 GLN A C 1
ATOM 720 O O . GLN A 1 87 ? -14.496 6.842 -1.221 1.00 94.62 87 GLN A O 1
ATOM 725 N N . ALA A 1 88 ? -13.199 5.821 -2.736 1.00 95.38 88 ALA A N 1
ATOM 726 C CA . ALA A 1 88 ? -12.302 5.223 -1.750 1.00 95.38 88 ALA A CA 1
ATOM 727 C C . ALA A 1 88 ? -11.578 6.295 -0.916 1.00 95.38 88 ALA A C 1
ATOM 729 O O . ALA A 1 88 ? -11.435 6.146 0.293 1.00 95.38 88 ALA A O 1
ATOM 730 N N . TYR A 1 89 ? -11.152 7.401 -1.535 1.00 95.38 89 TYR A N 1
ATOM 731 C CA . TYR A 1 89 ? -10.526 8.523 -0.826 1.00 95.38 89 TYR A CA 1
ATOM 732 C C . TYR A 1 89 ? -11.502 9.255 0.103 1.00 95.38 89 TYR A C 1
ATOM 734 O O . TYR A 1 89 ? -11.121 9.603 1.221 1.00 95.38 89 TYR A O 1
ATOM 742 N N . GLU A 1 90 ? -12.747 9.464 -0.329 1.00 95.31 90 GLU A N 1
ATOM 743 C CA . GLU A 1 90 ? -13.806 10.016 0.526 1.00 95.31 90 GLU A CA 1
ATOM 744 C C . GLU A 1 90 ? -14.055 9.098 1.731 1.00 95.31 90 GLU A C 1
ATOM 746 O O . GLU A 1 90 ? -14.050 9.556 2.873 1.00 95.31 90 GLU A O 1
ATOM 751 N N . ASN A 1 91 ? -14.137 7.788 1.501 1.00 96.19 91 ASN A N 1
ATOM 752 C CA . ASN A 1 91 ? -14.340 6.805 2.561 1.00 96.19 91 ASN A CA 1
ATOM 753 C C . ASN A 1 91 ? -13.156 6.707 3.526 1.00 96.19 91 ASN A C 1
ATOM 755 O O . ASN A 1 91 ? -13.366 6.577 4.730 1.00 96.19 91 ASN A O 1
ATOM 759 N N . LEU A 1 92 ? -11.917 6.809 3.033 1.00 96.25 92 LEU A N 1
ATOM 760 C CA . LEU A 1 92 ? -10.724 6.890 3.881 1.00 96.25 92 LEU A CA 1
ATOM 761 C C . LEU A 1 92 ? -10.778 8.118 4.797 1.00 96.25 92 LEU A C 1
ATOM 763 O O . LEU A 1 92 ? -10.441 8.002 5.974 1.00 96.25 92 LEU A O 1
ATOM 767 N N . ALA A 1 93 ? -11.219 9.272 4.286 1.00 95.56 93 ALA A N 1
ATOM 768 C CA . ALA A 1 93 ? -11.366 10.487 5.085 1.00 95.56 93 ALA A CA 1
ATOM 769 C C . ALA A 1 93 ? -12.459 10.328 6.154 1.00 95.56 93 ALA A C 1
ATOM 771 O O . ALA A 1 93 ? -12.210 10.573 7.333 1.00 95.56 93 ALA A O 1
ATOM 772 N N . THR A 1 94 ? -13.633 9.829 5.768 1.00 95.06 94 THR A N 1
ATOM 773 C CA . THR A 1 94 ? -14.738 9.554 6.694 1.00 95.06 94 THR A CA 1
ATOM 774 C C . THR A 1 94 ? -14.337 8.558 7.787 1.00 95.06 94 THR A C 1
ATOM 776 O O . THR A 1 94 ? -14.578 8.792 8.971 1.00 95.06 94 THR A O 1
ATOM 779 N N . LEU A 1 95 ? -13.662 7.466 7.424 1.00 94.75 95 LEU A N 1
ATOM 780 C CA . LEU A 1 95 ? -13.167 6.479 8.382 1.00 94.75 95 LEU A CA 1
ATOM 781 C C . LEU A 1 95 ? -12.113 7.074 9.324 1.00 94.75 95 LEU A C 1
ATOM 783 O O . LEU A 1 95 ? -12.111 6.784 10.524 1.00 94.75 95 LEU A O 1
ATOM 787 N N . ALA A 1 96 ? -11.227 7.920 8.791 1.00 95.75 96 ALA A N 1
ATOM 788 C CA . ALA A 1 96 ? -10.223 8.615 9.580 1.00 95.75 96 ALA A CA 1
ATOM 789 C C . ALA A 1 96 ? -10.850 9.521 10.642 1.00 95.75 96 ALA A C 1
ATOM 791 O O . ALA A 1 96 ? -10.359 9.552 11.770 1.00 95.75 96 ALA A O 1
ATOM 792 N N . GLU A 1 97 ? -11.940 10.210 10.311 1.00 94.56 97 GLU A N 1
ATOM 793 C CA . GLU A 1 97 ? -12.697 11.025 11.260 1.00 94.56 97 GLU A CA 1
ATOM 794 C C . GLU A 1 97 ? -13.371 10.162 12.332 1.00 94.56 97 GLU A C 1
ATOM 796 O O . GLU A 1 97 ? -13.161 10.402 13.524 1.00 94.56 97 GLU A O 1
ATOM 801 N N . PHE A 1 98 ? -14.097 9.111 11.934 1.00 91.25 98 PHE A N 1
ATOM 802 C CA . PHE A 1 98 ? -14.800 8.233 12.875 1.00 91.25 98 PHE A CA 1
ATOM 803 C C . PHE A 1 98 ? -13.866 7.567 13.889 1.00 91.25 98 PHE A C 1
ATOM 805 O O . PHE A 1 98 ? -14.181 7.490 15.076 1.00 91.25 98 PHE A O 1
ATOM 812 N N . LEU A 1 99 ? -12.701 7.105 13.436 1.00 91.88 99 LEU A N 1
ATOM 813 C CA . LEU A 1 99 ? -11.739 6.379 14.272 1.00 91.88 99 LEU A CA 1
ATOM 814 C C . LEU A 1 99 ? -10.621 7.274 14.823 1.00 91.88 99 LEU A C 1
ATOM 816 O O . LEU A 1 99 ? -9.697 6.790 15.498 1.00 91.88 99 LEU A O 1
ATOM 820 N N . GLN A 1 100 ? -10.690 8.576 14.531 1.00 95.19 100 GLN A N 1
ATOM 821 C CA . GLN A 1 100 ? -9.684 9.576 14.882 1.00 95.19 100 GLN A CA 1
ATOM 822 C C . GLN A 1 100 ? -8.273 9.115 14.484 1.00 95.19 100 GLN A C 1
ATOM 824 O O . GLN A 1 100 ? -7.347 9.111 15.305 1.00 95.19 100 GLN A O 1
ATOM 829 N N . LEU A 1 101 ? -8.119 8.616 13.254 1.00 96.94 101 LEU A N 1
ATOM 830 C CA . LEU A 1 101 ? -6.840 8.128 12.744 1.00 96.94 101 LEU A CA 1
ATOM 831 C C . LEU A 1 101 ? -5.845 9.286 12.651 1.00 96.94 101 LEU A C 1
ATOM 833 O O . LEU A 1 101 ? -6.160 10.355 12.126 1.00 96.94 101 LEU A O 1
ATOM 837 N N . ASN A 1 102 ? -4.626 9.073 13.138 1.00 96.88 102 ASN A N 1
ATOM 838 C CA . ASN A 1 102 ? -3.564 10.065 12.994 1.00 96.88 102 ASN A CA 1
ATOM 839 C C . ASN A 1 102 ? -3.040 10.106 11.537 1.00 96.88 102 ASN A C 1
ATOM 841 O O . ASN A 1 102 ? -3.282 9.169 10.774 1.00 96.88 102 ASN A O 1
ATOM 845 N N . PRO A 1 103 ? -2.288 11.147 11.128 1.00 97.19 103 PRO A N 1
ATOM 846 C CA . PRO A 1 103 ? -1.818 11.271 9.744 1.00 97.19 103 PRO A CA 1
ATOM 847 C C . PRO A 1 103 ? -0.992 10.080 9.234 1.0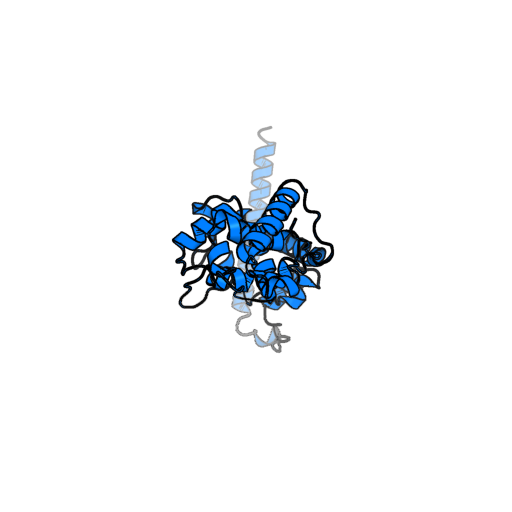0 97.19 103 PRO A C 1
ATOM 849 O O . PRO A 1 103 ? -1.041 9.760 8.052 1.00 97.19 103 PRO A O 1
ATOM 852 N N . VAL A 1 104 ? -0.247 9.397 10.109 1.00 97.81 104 VAL A N 1
ATOM 853 C CA . VAL A 1 104 ? 0.544 8.217 9.733 1.00 97.81 104 VAL A CA 1
ATOM 854 C C . VAL A 1 104 ? -0.353 7.003 9.503 1.00 97.81 104 VAL A C 1
ATOM 856 O O . VAL A 1 104 ? -0.161 6.281 8.530 1.00 97.81 104 VAL A O 1
ATOM 859 N N . GLU A 1 105 ? -1.351 6.796 10.363 1.00 98.12 105 GLU A N 1
ATOM 860 C CA . GLU A 1 105 ? -2.356 5.739 10.209 1.00 98.12 105 GLU A CA 1
ATOM 861 C C . GLU A 1 105 ? -3.155 5.918 8.911 1.00 98.12 105 GLU A C 1
ATOM 863 O O . GLU A 1 105 ? -3.357 4.952 8.181 1.00 98.12 105 GLU A O 1
ATOM 868 N N . GLN A 1 106 ? -3.540 7.156 8.585 1.00 97.69 106 GLN A N 1
ATOM 869 C CA . GLN A 1 106 ? -4.230 7.486 7.333 1.00 97.69 106 GLN A CA 1
ATOM 870 C C . GLN A 1 106 ? -3.377 7.156 6.101 1.00 97.69 106 GLN A C 1
ATOM 872 O O . GLN A 1 106 ? -3.866 6.557 5.145 1.00 97.69 106 GLN A O 1
ATOM 877 N N . GLU A 1 107 ? -2.089 7.509 6.125 1.00 97.25 107 GLU A N 1
ATOM 878 C CA . GLU A 1 107 ? -1.165 7.228 5.022 1.00 97.25 107 GLU A CA 1
ATOM 879 C C . GLU A 1 107 ? -0.898 5.731 4.834 1.00 97.25 107 GLU A C 1
ATOM 881 O O . GLU A 1 107 ? -0.853 5.251 3.701 1.00 97.25 107 GLU A O 1
ATOM 886 N N . LEU A 1 108 ? -0.765 4.981 5.931 1.00 97.69 108 LEU A N 1
ATOM 887 C CA . LEU A 1 108 ? -0.616 3.527 5.882 1.00 97.69 108 LEU A CA 1
ATOM 888 C C . LEU A 1 108 ? -1.880 2.848 5.356 1.00 97.69 108 LEU A C 1
ATOM 890 O O . LEU A 1 108 ? -1.779 1.947 4.530 1.00 97.69 108 LEU A O 1
ATOM 894 N N . LEU A 1 109 ? -3.062 3.302 5.777 1.00 97.44 109 LEU A N 1
ATOM 895 C CA . LEU A 1 109 ? -4.321 2.740 5.299 1.00 97.44 109 LEU A CA 1
ATOM 896 C C . LEU A 1 109 ? -4.561 3.057 3.817 1.00 97.44 109 LEU A C 1
ATOM 898 O O . LEU A 1 109 ? -4.976 2.187 3.053 1.00 97.44 109 LEU A O 1
ATOM 902 N N . ARG A 1 110 ? -4.220 4.274 3.375 1.00 96.75 110 ARG A N 1
ATOM 903 C CA . ARG A 1 110 ? -4.210 4.630 1.951 1.00 96.75 110 ARG A CA 1
ATOM 904 C C . ARG A 1 110 ? -3.271 3.726 1.154 1.00 96.75 110 ARG A C 1
ATOM 906 O O . ARG A 1 110 ? -3.624 3.283 0.065 1.00 96.75 110 ARG A O 1
ATOM 913 N N . PHE A 1 111 ? -2.081 3.459 1.687 1.00 97.00 111 PHE A N 1
ATOM 914 C CA . PHE A 1 111 ? -1.130 2.553 1.058 1.00 97.00 111 PHE A CA 1
ATOM 915 C C . PHE A 1 111 ? -1.684 1.124 0.970 1.00 97.00 111 PHE A C 1
ATOM 917 O O . PHE A 1 111 ? -1.616 0.531 -0.101 1.00 97.00 111 PHE A O 1
ATOM 924 N N . ALA A 1 112 ? -2.273 0.599 2.050 1.00 97.12 112 ALA A N 1
ATOM 925 C CA . ALA A 1 112 ? -2.907 -0.721 2.081 1.00 97.12 112 ALA A CA 1
ATOM 926 C C . ALA A 1 112 ? -4.048 -0.840 1.054 1.00 97.12 112 ALA A C 1
ATOM 928 O O . ALA A 1 112 ? -4.144 -1.843 0.351 1.00 97.12 112 ALA A O 1
ATOM 929 N N . MET A 1 113 ? -4.860 0.214 0.895 1.00 96.56 113 MET A N 1
ATOM 930 C CA . MET A 1 113 ? -5.910 0.272 -0.128 1.00 96.56 113 MET A CA 1
ATOM 931 C C . MET A 1 113 ? -5.332 0.103 -1.539 1.00 96.56 113 MET A C 1
ATOM 933 O O . MET A 1 113 ? -5.805 -0.746 -2.289 1.00 96.56 113 MET A O 1
ATOM 937 N N . HIS A 1 114 ? -4.279 0.854 -1.883 1.00 95.94 114 HIS A N 1
ATOM 938 C CA . HIS A 1 114 ? -3.615 0.740 -3.188 1.00 95.94 114 HIS A CA 1
ATOM 939 C C . HIS A 1 114 ? -2.896 -0.601 -3.380 1.00 95.94 114 HIS A C 1
ATOM 941 O O . HIS A 1 114 ? -2.921 -1.174 -4.466 1.00 95.94 114 HIS A O 1
ATOM 947 N N . LEU A 1 115 ? -2.286 -1.132 -2.319 1.00 95.88 115 LEU A N 1
ATOM 948 C CA . LEU A 1 115 ? -1.642 -2.444 -2.323 1.00 95.88 115 LEU A CA 1
ATOM 949 C C . LEU A 1 115 ? -2.651 -3.572 -2.593 1.00 95.88 115 LEU A C 1
ATOM 951 O O . LEU A 1 115 ? -2.316 -4.547 -3.264 1.00 95.88 115 LEU A O 1
ATOM 955 N N . ARG A 1 116 ? -3.883 -3.432 -2.086 1.00 95.56 116 ARG A N 1
ATOM 956 C CA . ARG A 1 116 ? -4.988 -4.366 -2.319 1.00 95.56 116 ARG A CA 1
ATOM 957 C C . ARG A 1 116 ? -5.610 -4.212 -3.706 1.00 95.56 116 ARG A C 1
ATOM 959 O O . ARG A 1 116 ? -5.924 -5.230 -4.318 1.00 95.56 116 ARG A O 1
ATOM 966 N N . SER A 1 117 ? -5.794 -2.988 -4.202 1.00 93.81 117 SER A N 1
ATOM 967 C CA . SER A 1 117 ? -6.434 -2.753 -5.504 1.00 93.81 117 SER A CA 1
ATOM 968 C C . SER A 1 117 ? -5.524 -2.996 -6.702 1.00 93.81 117 SER A C 1
ATOM 970 O O . SER A 1 117 ? -6.008 -3.380 -7.765 1.00 93.81 117 SER A O 1
ATOM 972 N N . GLU A 1 118 ? -4.221 -2.752 -6.570 1.00 94.81 118 GLU A N 1
ATOM 973 C CA . GLU A 1 118 ? -3.305 -2.709 -7.710 1.00 94.81 118 GLU A CA 1
ATOM 974 C C . GLU A 1 118 ? -2.240 -3.803 -7.584 1.00 94.81 118 GLU A C 1
ATOM 976 O O . GLU A 1 118 ? -1.136 -3.578 -7.089 1.00 94.81 118 GLU A O 1
ATOM 981 N N . GLY A 1 119 ? -2.574 -5.008 -8.067 1.00 94.69 119 GLY A N 1
ATOM 982 C CA . GLY A 1 119 ? -1.772 -6.230 -7.896 1.00 94.69 119 GLY A CA 1
ATOM 983 C C . GLY A 1 119 ? -0.297 -6.101 -8.290 1.00 94.69 119 GLY A C 1
ATOM 984 O O . GLY A 1 119 ? 0.568 -6.577 -7.563 1.00 94.69 119 GLY A O 1
ATOM 985 N N . ALA A 1 120 ? 0.019 -5.342 -9.345 1.00 96.31 120 ALA A N 1
ATOM 986 C CA . ALA A 1 120 ? 1.404 -5.098 -9.757 1.00 96.31 120 ALA A CA 1
ATOM 987 C C . ALA A 1 120 ? 2.261 -4.431 -8.658 1.00 96.31 120 ALA A C 1
ATOM 989 O O . ALA A 1 120 ? 3.473 -4.648 -8.583 1.00 96.31 120 ALA A O 1
ATOM 990 N N . MET A 1 121 ? 1.651 -3.626 -7.781 1.00 96.06 121 MET A N 1
ATOM 991 C CA . MET A 1 121 ? 2.334 -3.076 -6.613 1.00 96.06 121 MET A CA 1
ATOM 992 C C . MET A 1 121 ? 2.600 -4.159 -5.573 1.00 96.06 121 MET A C 1
ATOM 994 O O . MET A 1 121 ? 3.727 -4.244 -5.085 1.00 96.06 121 MET A O 1
ATOM 998 N N . ARG A 1 122 ? 1.612 -5.012 -5.271 1.00 94.81 122 ARG A N 1
ATOM 999 C CA . ARG A 1 122 ? 1.793 -6.161 -4.370 1.00 94.81 122 ARG A CA 1
ATOM 1000 C C . ARG A 1 122 ? 2.922 -7.068 -4.860 1.00 94.81 122 ARG A C 1
ATOM 1002 O O . ARG A 1 122 ? 3.840 -7.350 -4.092 1.00 94.81 122 ARG A O 1
ATOM 1009 N N . ASP A 1 123 ? 2.915 -7.424 -6.142 1.00 95.06 123 ASP A N 1
ATOM 1010 C CA . ASP A 1 123 ? 3.935 -8.278 -6.759 1.00 95.06 123 ASP A CA 1
ATOM 1011 C C . ASP A 1 123 ? 5.332 -7.660 -6.648 1.00 95.06 123 ASP A C 1
ATOM 1013 O O . ASP A 1 123 ? 6.299 -8.331 -6.278 1.00 95.06 123 ASP A O 1
ATOM 1017 N N . LEU A 1 124 ? 5.450 -6.348 -6.886 1.00 96.25 124 LEU A N 1
ATOM 1018 C CA . LEU A 1 124 ? 6.712 -5.630 -6.723 1.00 96.25 124 LEU A CA 1
ATOM 1019 C C . LEU A 1 124 ? 7.257 -5.743 -5.294 1.00 96.25 124 LEU A C 1
ATOM 1021 O O . LEU A 1 124 ? 8.451 -5.999 -5.118 1.00 96.25 124 LEU A O 1
ATOM 1025 N N . PHE A 1 125 ? 6.406 -5.560 -4.281 1.00 94.81 125 PHE A N 1
ATOM 1026 C CA . PHE A 1 125 ? 6.806 -5.730 -2.883 1.00 94.81 125 PHE A CA 1
ATOM 1027 C C . PHE A 1 125 ? 7.126 -7.189 -2.539 1.00 94.81 125 PHE A C 1
ATOM 1029 O O . PHE A 1 125 ? 7.992 -7.417 -1.694 1.00 94.81 125 PHE A O 1
ATOM 1036 N N . GLY A 1 126 ? 6.494 -8.158 -3.204 1.00 92.69 126 GLY A N 1
ATOM 1037 C CA . GLY A 1 126 ? 6.797 -9.586 -3.070 1.00 92.69 126 GLY A CA 1
ATOM 1038 C C . GLY A 1 126 ? 8.165 -9.995 -3.624 1.00 92.69 126 GLY A C 1
ATOM 1039 O O . GLY A 1 126 ? 8.762 -10.956 -3.143 1.00 92.69 126 GLY A O 1
ATOM 1040 N N . TYR A 1 127 ? 8.718 -9.252 -4.588 1.00 93.06 127 TYR A N 1
ATOM 1041 C CA . TYR A 1 127 ? 10.077 -9.498 -5.088 1.00 93.06 127 TYR A CA 1
ATOM 1042 C C . TYR A 1 127 ? 11.183 -8.838 -4.264 1.00 93.06 127 TYR A C 1
ATOM 1044 O O . TYR A 1 127 ? 12.362 -9.119 -4.503 1.00 93.06 127 TYR A O 1
ATOM 1052 N N . LEU A 1 128 ? 10.847 -7.961 -3.315 1.00 92.50 128 LEU A N 1
ATOM 1053 C CA . LEU A 1 128 ? 11.854 -7.377 -2.440 1.00 92.50 128 LEU A CA 1
ATOM 1054 C C . LEU A 1 128 ? 12.444 -8.439 -1.501 1.00 92.50 128 LEU A C 1
ATOM 1056 O O . LEU A 1 128 ? 11.784 -9.418 -1.157 1.00 92.50 128 LEU A O 1
ATOM 1060 N N . PRO A 1 129 ? 13.692 -8.257 -1.038 1.00 91.75 129 PRO A N 1
ATOM 1061 C CA . PRO A 1 129 ? 14.255 -9.155 -0.045 1.00 91.75 129 PRO A CA 1
ATOM 1062 C C . PRO A 1 129 ? 13.407 -9.176 1.230 1.00 91.75 129 PRO A C 1
ATOM 1064 O O . PRO A 1 129 ? 12.869 -8.140 1.637 1.00 91.75 129 PRO A O 1
ATOM 1067 N N . LYS A 1 130 ? 13.395 -10.333 1.904 1.00 93.19 130 LYS A N 1
ATOM 1068 C CA . LYS A 1 130 ? 12.679 -10.522 3.169 1.00 93.19 130 LYS A CA 1
ATOM 1069 C C . LYS A 1 130 ? 12.921 -9.373 4.147 1.00 93.19 130 LYS A C 1
ATOM 1071 O O . LYS A 1 130 ? 14.050 -8.877 4.295 1.00 93.19 130 LYS A O 1
ATOM 1076 N N . SER A 1 131 ? 11.846 -8.950 4.791 1.00 93.19 131 SER A N 1
ATOM 1077 C CA . SER A 1 131 ? 11.789 -7.772 5.641 1.00 93.19 131 SER A CA 1
ATOM 1078 C C . SER A 1 131 ? 11.038 -8.089 6.924 1.00 93.19 131 SER A C 1
ATOM 1080 O O . SER A 1 131 ? 9.890 -8.521 6.911 1.00 93.19 131 SER A O 1
ATOM 1082 N N . ASP A 1 132 ? 11.714 -7.869 8.047 1.00 94.31 132 ASP A N 1
ATOM 1083 C CA . ASP A 1 132 ? 11.067 -7.846 9.350 1.00 94.31 132 ASP A CA 1
ATOM 1084 C C . ASP A 1 132 ? 10.369 -6.495 9.578 1.00 94.31 132 ASP A C 1
ATOM 1086 O O . ASP A 1 132 ? 10.489 -5.560 8.783 1.00 94.31 132 ASP A O 1
ATOM 1090 N N . LEU A 1 133 ? 9.670 -6.360 10.706 1.00 94.50 133 LEU A N 1
ATOM 1091 C CA . LEU A 1 133 ? 8.964 -5.127 11.059 1.00 94.50 133 LEU A CA 1
ATOM 1092 C C . LEU A 1 133 ? 9.878 -3.888 11.050 1.00 94.50 133 LEU A C 1
ATOM 1094 O O . LEU A 1 133 ? 9.429 -2.801 10.693 1.00 94.50 133 LEU A O 1
ATOM 1098 N N . GLN A 1 134 ? 11.150 -4.026 11.441 1.00 95.94 134 GLN A N 1
ATOM 1099 C CA . GLN A 1 134 ? 12.088 -2.901 11.477 1.00 95.94 134 GLN A CA 1
ATOM 1100 C C . GLN A 1 134 ? 12.425 -2.410 10.076 1.00 95.94 134 GLN A C 1
ATOM 1102 O O . GLN A 1 134 ? 12.342 -1.207 9.815 1.00 95.94 134 GLN A O 1
ATOM 1107 N N . ARG A 1 135 ? 12.758 -3.338 9.178 1.00 94.88 135 ARG A N 1
ATOM 1108 C CA . ARG A 1 135 ? 13.057 -3.037 7.782 1.00 94.88 135 ARG A CA 1
ATOM 1109 C C . ARG A 1 135 ? 11.823 -2.541 7.034 1.00 94.88 135 ARG A C 1
ATOM 1111 O O . ARG A 1 135 ? 11.920 -1.567 6.291 1.00 94.88 135 ARG A O 1
ATOM 1118 N N . THR A 1 136 ? 10.661 -3.141 7.280 1.00 95.44 136 THR A N 1
ATOM 1119 C CA . THR A 1 136 ? 9.374 -2.650 6.774 1.00 95.44 136 THR A CA 1
ATOM 1120 C C . THR A 1 136 ? 9.130 -1.215 7.235 1.00 95.44 136 THR A C 1
ATOM 1122 O O . THR A 1 136 ? 8.839 -0.348 6.416 1.00 95.44 136 THR A O 1
ATOM 1125 N N . GLY A 1 137 ? 9.351 -0.914 8.518 1.00 96.62 137 GLY A N 1
ATOM 1126 C CA . GLY A 1 137 ? 9.220 0.443 9.044 1.00 96.62 137 GLY A CA 1
ATOM 1127 C C . GLY A 1 137 ? 10.168 1.457 8.397 1.00 96.62 137 GLY A C 1
ATOM 1128 O O . GLY A 1 137 ? 9.780 2.605 8.206 1.00 96.62 137 GLY A O 1
ATOM 1129 N N . GLU A 1 138 ? 11.389 1.056 8.031 1.00 96.31 138 GLU A N 1
ATOM 1130 C CA . GLU A 1 138 ? 12.337 1.908 7.294 1.00 96.31 138 GLU A CA 1
ATOM 1131 C C . GLU A 1 138 ? 11.861 2.215 5.878 1.00 96.31 138 GLU A C 1
ATOM 1133 O O . GLU A 1 138 ? 11.843 3.378 5.480 1.00 96.31 138 GLU A O 1
ATOM 1138 N N . ILE A 1 139 ? 11.448 1.182 5.140 1.00 95.94 139 ILE A N 1
ATOM 1139 C CA . ILE A 1 139 ? 10.950 1.325 3.769 1.00 95.94 139 ILE A CA 1
ATOM 1140 C C . ILE A 1 139 ? 9.710 2.223 3.764 1.00 95.94 139 ILE A C 1
ATOM 1142 O O . ILE A 1 139 ? 9.649 3.196 3.017 1.00 95.94 139 ILE A O 1
ATOM 1146 N N . MET A 1 140 ? 8.748 1.956 4.646 1.00 97.19 140 MET A N 1
ATOM 1147 C CA . MET A 1 140 ? 7.502 2.720 4.708 1.00 97.19 140 MET A CA 1
ATOM 1148 C C . MET A 1 140 ? 7.711 4.168 5.159 1.00 97.19 140 MET A C 1
ATOM 1150 O O . MET A 1 140 ? 7.061 5.068 4.630 1.00 97.19 140 MET A O 1
ATOM 1154 N N . ALA A 1 141 ? 8.639 4.419 6.088 1.00 97.19 141 ALA A N 1
ATOM 1155 C CA . ALA A 1 141 ? 8.998 5.775 6.497 1.00 97.19 141 ALA A CA 1
ATOM 1156 C C . ALA A 1 141 ? 9.515 6.615 5.322 1.00 97.19 141 ALA A C 1
ATOM 1158 O O . ALA A 1 141 ? 9.111 7.767 5.166 1.00 97.19 141 ALA A O 1
ATOM 1159 N N . ASP A 1 142 ? 10.365 6.034 4.475 1.00 95.75 142 ASP A N 1
ATOM 1160 C CA . ASP A 1 142 ? 10.929 6.717 3.309 1.00 95.75 142 ASP A CA 1
ATOM 1161 C C . ASP A 1 142 ? 9.885 6.907 2.193 1.00 95.75 142 ASP A C 1
ATOM 1163 O O . ASP A 1 142 ? 9.663 8.020 1.699 1.00 95.75 142 ASP A O 1
ATOM 1167 N N . LEU A 1 143 ? 9.141 5.843 1.864 1.00 95.00 143 LEU A N 1
ATOM 1168 C CA . LEU A 1 143 ? 8.098 5.879 0.836 1.00 95.00 143 LEU A CA 1
ATOM 1169 C C . LEU A 1 143 ? 7.013 6.916 1.142 1.00 95.00 143 LEU A C 1
ATOM 1171 O O . LEU A 1 143 ? 6.659 7.712 0.261 1.00 95.00 143 LEU A O 1
ATOM 1175 N N . LEU A 1 144 ? 6.526 6.936 2.385 1.00 94.94 144 LEU A N 1
ATOM 1176 C CA . LEU A 1 144 ? 5.446 7.816 2.833 1.00 94.94 144 LEU A CA 1
ATOM 1177 C C . LEU A 1 144 ? 5.949 9.168 3.359 1.00 94.94 144 LEU A C 1
ATOM 1179 O O . LEU A 1 144 ? 5.140 10.058 3.606 1.00 94.94 144 LEU A O 1
ATOM 1183 N N . LYS A 1 145 ? 7.270 9.349 3.500 1.00 94.81 145 LYS A N 1
ATOM 1184 C CA . LYS A 1 145 ? 7.900 10.527 4.123 1.00 94.81 145 LYS A CA 1
ATOM 1185 C C . LYS A 1 145 ? 7.373 10.796 5.539 1.00 94.81 145 LYS A C 1
ATOM 1187 O O . LYS A 1 145 ? 7.107 11.939 5.905 1.00 94.81 145 LYS A O 1
ATOM 1192 N N . GLN A 1 146 ? 7.230 9.732 6.325 1.00 97.38 146 GLN A N 1
ATOM 1193 C CA . GLN A 1 146 ? 6.717 9.767 7.695 1.00 97.38 146 GLN A CA 1
ATOM 1194 C C . GLN A 1 146 ? 7.787 9.329 8.706 1.00 97.38 146 GLN A C 1
ATOM 1196 O O . GLN A 1 146 ? 8.699 8.577 8.358 1.00 97.38 146 GLN A O 1
ATOM 1201 N N . PRO A 1 147 ? 7.702 9.746 9.982 1.00 97.56 147 PRO A N 1
ATOM 1202 C CA . PRO A 1 147 ? 8.661 9.322 10.997 1.00 97.56 147 PRO A CA 1
ATOM 1203 C C . PRO A 1 147 ? 8.622 7.804 11.244 1.00 97.56 147 PRO A C 1
ATOM 1205 O O . PRO A 1 147 ? 7.578 7.248 11.593 1.00 97.56 147 PRO A O 1
ATOM 1208 N N . LYS A 1 148 ? 9.780 7.131 11.146 1.00 97.62 148 LYS A N 1
ATOM 1209 C CA . LYS A 1 148 ? 9.911 5.670 11.346 1.00 97.62 148 LYS A CA 1
ATOM 1210 C C . LYS A 1 148 ? 9.297 5.185 12.661 1.00 97.62 148 LYS A C 1
ATOM 1212 O O . LYS A 1 148 ? 8.648 4.146 12.691 1.00 97.62 148 LYS A O 1
ATOM 1217 N N . ASN A 1 149 ? 9.482 5.919 13.755 1.00 97.75 149 ASN A N 1
ATOM 1218 C CA . ASN A 1 149 ? 8.924 5.550 15.059 1.00 97.75 149 ASN A CA 1
ATOM 1219 C C . ASN A 1 149 ? 7.386 5.526 15.060 1.00 97.75 149 ASN A C 1
ATOM 1221 O O . ASN A 1 149 ? 6.799 4.639 15.675 1.00 97.75 149 ASN A O 1
ATOM 1225 N N . GLN A 1 150 ? 6.741 6.461 14.359 1.00 98.00 150 GLN A N 1
ATOM 1226 C CA . GLN A 1 150 ? 5.283 6.502 14.242 1.00 98.00 150 GLN A CA 1
ATOM 1227 C C . GLN A 1 150 ? 4.770 5.387 13.327 1.00 98.00 150 GLN A C 1
ATOM 1229 O O . GLN A 1 150 ? 3.804 4.719 13.682 1.00 98.00 150 GLN A O 1
ATOM 1234 N N . ILE A 1 151 ? 5.470 5.113 12.221 1.00 98.06 151 ILE A N 1
ATOM 1235 C CA . ILE A 1 151 ? 5.180 3.974 11.336 1.00 98.06 151 ILE A CA 1
ATOM 1236 C C . ILE A 1 151 ? 5.237 2.658 12.118 1.00 98.06 151 ILE A C 1
ATOM 1238 O O . ILE A 1 151 ? 4.285 1.884 12.111 1.00 98.06 151 ILE A O 1
ATOM 1242 N N . LEU A 1 152 ? 6.326 2.420 12.856 1.00 97.44 152 LEU A N 1
ATOM 1243 C CA . LEU A 1 152 ? 6.477 1.214 13.673 1.00 97.44 152 LEU A CA 1
ATOM 1244 C C . LEU A 1 152 ? 5.385 1.094 14.740 1.00 97.44 152 LEU A C 1
ATOM 1246 O O . LEU A 1 152 ? 4.917 -0.009 15.009 1.00 97.44 152 LEU A O 1
ATOM 1250 N N . SER A 1 153 ? 4.978 2.212 15.346 1.00 96.75 153 SER A N 1
ATOM 1251 C CA . SER A 1 153 ? 3.884 2.228 16.318 1.00 96.75 153 SER A CA 1
ATOM 1252 C C . SER A 1 153 ? 2.545 1.861 15.678 1.00 96.75 153 SER A C 1
ATOM 1254 O O . SER A 1 153 ? 1.776 1.115 16.279 1.00 96.75 153 SER A O 1
ATOM 1256 N N . ALA A 1 154 ? 2.274 2.352 14.467 1.00 97.06 154 ALA A N 1
ATOM 1257 C CA . ALA A 1 154 ? 1.043 2.078 13.732 1.00 97.06 154 ALA A CA 1
ATOM 1258 C C . ALA A 1 154 ? 0.988 0.651 13.152 1.00 97.06 154 ALA A C 1
ATOM 1260 O O . ALA A 1 154 ? -0.098 0.100 13.018 1.00 97.06 154 ALA A O 1
ATOM 1261 N N . LEU A 1 155 ? 2.135 0.022 12.875 1.00 94.75 155 LEU A N 1
ATOM 1262 C CA . LEU A 1 155 ? 2.228 -1.360 12.369 1.00 94.75 155 LEU A CA 1
ATOM 1263 C C . LEU A 1 155 ? 2.391 -2.427 13.465 1.00 94.75 155 LEU A C 1
ATOM 1265 O O . LEU A 1 155 ? 2.440 -3.631 13.188 1.00 94.75 155 LEU A O 1
ATOM 1269 N N . LYS A 1 156 ? 2.548 -2.027 14.729 1.00 92.50 156 LYS A N 1
ATOM 1270 C CA . LYS A 1 156 ? 2.697 -2.971 15.842 1.00 92.50 156 LYS A CA 1
ATOM 1271 C C . LYS A 1 156 ? 1.385 -3.725 16.078 1.00 92.50 156 LYS A C 1
ATOM 1273 O O . LYS A 1 156 ? 0.314 -3.158 15.953 1.00 92.50 156 LYS A O 1
ATOM 1278 N N . LYS A 1 157 ? 1.469 -4.994 16.484 1.00 91.06 157 LYS A N 1
ATOM 1279 C CA . LYS A 1 157 ? 0.292 -5.771 16.894 1.00 91.06 157 LYS A CA 1
ATOM 1280 C C . LYS A 1 157 ? -0.436 -5.062 18.043 1.00 91.06 157 LYS A C 1
ATOM 1282 O O . LYS A 1 157 ? 0.219 -4.615 18.991 1.00 91.06 157 LYS A O 1
ATOM 1287 N N . GLY A 1 158 ? -1.757 -4.977 17.955 1.00 91.19 158 GLY A N 1
ATOM 1288 C CA . GLY A 1 158 ? -2.620 -4.214 18.852 1.00 91.19 158 GLY A CA 1
ATOM 1289 C C . GLY A 1 158 ? -2.584 -2.700 18.627 1.00 91.19 158 GLY A C 1
ATOM 1290 O O . GLY A 1 158 ? -3.113 -1.964 19.458 1.00 91.19 158 GLY A O 1
ATOM 1291 N N . SER A 1 159 ? -1.944 -2.209 17.557 1.00 94.00 159 SER A N 1
ATOM 1292 C CA . SER A 1 159 ? -2.125 -0.823 17.117 1.00 94.00 159 SER A CA 1
ATOM 1293 C C . SER A 1 159 ? -3.568 -0.600 16.677 1.00 94.00 159 SER A C 1
ATOM 1295 O O . SER A 1 159 ? -4.327 -1.544 16.496 1.00 94.00 159 SER A O 1
ATOM 1297 N N . LYS A 1 160 ? -3.959 0.654 16.465 1.00 95.06 160 LYS A N 1
ATOM 1298 C CA . LYS A 1 160 ? -5.333 0.976 16.084 1.00 95.06 160 LYS A CA 1
ATOM 1299 C C . LYS A 1 160 ? -5.771 0.295 14.778 1.00 95.06 160 LYS A C 1
ATOM 1301 O O . LYS A 1 160 ? -6.869 -0.242 14.720 1.00 95.06 160 LYS A O 1
ATOM 1306 N N . LEU A 1 161 ? -4.912 0.295 13.755 1.00 95.88 161 LEU A N 1
ATOM 1307 C CA . LEU A 1 161 ? -5.224 -0.318 12.458 1.00 95.88 161 LEU A CA 1
ATOM 1308 C C . LEU A 1 161 ? -5.386 -1.845 12.565 1.00 95.88 161 LEU A C 1
ATOM 1310 O O . LEU A 1 161 ? -6.299 -2.395 11.960 1.00 95.88 161 LEU A O 1
ATOM 1314 N N . ASP A 1 162 ? -4.540 -2.500 13.367 1.00 94.12 162 ASP A N 1
ATOM 1315 C CA . ASP A 1 162 ? -4.575 -3.947 13.637 1.00 94.12 162 ASP A CA 1
ATOM 1316 C C . ASP A 1 162 ? -5.769 -4.323 14.533 1.00 94.12 162 ASP A C 1
ATOM 1318 O O . ASP A 1 162 ? -6.536 -5.226 14.222 1.00 94.12 162 ASP A O 1
ATOM 1322 N N . ALA A 1 163 ? -5.991 -3.579 15.619 1.00 92.94 163 ALA A N 1
ATOM 1323 C CA . ALA A 1 163 ? -7.049 -3.843 16.594 1.00 92.94 163 ALA A CA 1
ATOM 1324 C C . ALA A 1 163 ? -8.459 -3.658 16.020 1.00 92.94 163 ALA A C 1
ATOM 1326 O O . ALA A 1 163 ? -9.390 -4.325 16.466 1.00 92.94 163 ALA A O 1
ATOM 1327 N N . TYR A 1 164 ? -8.620 -2.757 15.050 1.00 91.56 164 TYR A N 1
ATOM 1328 C CA . TYR A 1 164 ? -9.872 -2.583 14.318 1.00 91.56 164 TYR A CA 1
ATOM 1329 C C . TYR A 1 164 ? -9.968 -3.464 13.068 1.00 91.56 164 TYR A C 1
ATOM 1331 O O . TYR A 1 164 ? -10.954 -3.351 12.345 1.00 91.56 164 TYR A O 1
ATOM 1339 N N . GLY A 1 165 ? -8.976 -4.318 12.786 1.00 92.38 165 GLY A N 1
ATOM 1340 C CA . GLY A 1 165 ? -8.970 -5.194 11.610 1.00 92.38 165 GLY A CA 1
ATOM 1341 C C . GLY A 1 165 ? -9.026 -4.435 10.281 1.00 92.38 165 GLY A C 1
ATOM 1342 O O . GLY A 1 165 ? -9.584 -4.934 9.310 1.00 92.38 165 GLY A O 1
ATOM 1343 N N . LEU A 1 166 ? -8.502 -3.203 10.242 1.00 94.44 166 LEU A N 1
ATOM 1344 C CA . LEU A 1 166 ? -8.405 -2.403 9.014 1.00 94.44 166 LEU A CA 1
ATOM 1345 C C . LEU A 1 166 ? -7.211 -2.831 8.164 1.00 94.44 166 LEU A C 1
ATOM 1347 O O . LEU A 1 166 ? -7.252 -2.754 6.939 1.00 94.44 166 LEU A O 1
ATOM 1351 N N . ILE A 1 167 ? -6.150 -3.273 8.836 1.00 94.81 167 ILE A N 1
ATOM 1352 C CA . ILE A 1 167 ? -5.053 -4.005 8.219 1.00 94.81 167 ILE A CA 1
ATOM 1353 C C . ILE A 1 167 ? -4.967 -5.373 8.879 1.00 94.81 167 ILE A C 1
ATOM 1355 O O . ILE A 1 167 ? -5.154 -5.484 10.093 1.00 94.81 167 ILE A O 1
ATOM 1359 N N . ASP A 1 168 ? -4.671 -6.387 8.083 1.00 89.69 168 ASP A N 1
ATOM 1360 C CA . ASP A 1 168 ? -4.357 -7.718 8.570 1.00 89.69 168 ASP A CA 1
ATOM 1361 C C . ASP A 1 168 ? -2.847 -7.958 8.551 1.00 89.69 168 ASP A C 1
ATOM 1363 O O . ASP A 1 168 ? -2.066 -7.270 7.879 1.00 89.69 168 ASP A O 1
ATOM 1367 N N . ARG A 1 169 ? -2.429 -8.927 9.357 1.00 83.25 169 ARG A N 1
ATOM 1368 C CA . ARG A 1 169 ? -1.047 -9.357 9.461 1.00 83.25 169 ARG A CA 1
ATOM 1369 C C . ARG A 1 169 ? -0.981 -10.861 9.382 1.00 83.25 169 ARG A C 1
ATOM 1371 O O . ARG A 1 169 ? -1.533 -11.561 10.232 1.00 83.25 169 ARG A O 1
ATOM 1378 N N . ASP A 1 170 ? -0.158 -11.337 8.458 1.00 82.06 170 ASP A N 1
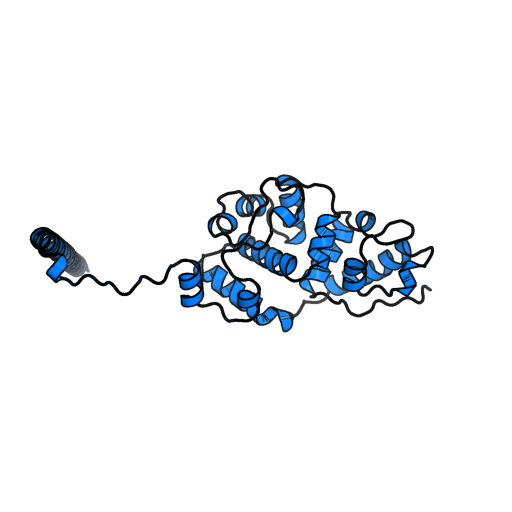ATOM 1379 C CA . ASP A 1 170 ? 0.150 -12.754 8.387 1.00 82.06 170 ASP A CA 1
ATOM 1380 C C . ASP A 1 170 ? 0.702 -13.278 9.716 1.00 82.06 170 ASP A C 1
ATOM 1382 O O . ASP A 1 170 ? 1.362 -12.578 10.492 1.00 82.06 170 ASP A O 1
ATOM 1386 N N . TYR A 1 171 ? 0.484 -14.570 9.966 1.00 79.25 171 TYR A N 1
ATOM 1387 C CA . TYR A 1 171 ? 0.960 -15.234 11.181 1.00 79.25 171 TYR A CA 1
ATOM 1388 C C . TYR A 1 171 ? 2.490 -15.137 11.349 1.00 79.25 171 TYR A C 1
ATOM 1390 O O . TYR A 1 171 ? 3.002 -15.088 12.473 1.00 79.25 171 TYR A O 1
ATOM 1398 N N . ARG A 1 172 ? 3.232 -15.118 10.234 1.00 85.94 172 ARG A N 1
ATOM 1399 C CA . ARG A 1 172 ? 4.698 -14.988 10.180 1.00 85.94 172 ARG A CA 1
ATOM 1400 C C . ARG A 1 172 ? 5.098 -14.071 9.022 1.00 85.94 172 ARG A C 1
ATOM 1402 O O . ARG A 1 172 ? 5.562 -14.580 8.005 1.00 85.94 172 ARG A O 1
ATOM 1409 N N . PRO A 1 173 ? 4.937 -12.751 9.187 1.00 88.56 173 PRO A N 1
ATOM 1410 C CA . PRO A 1 173 ? 5.169 -11.809 8.109 1.00 88.56 173 PRO A CA 1
ATOM 1411 C C . PRO A 1 173 ? 6.673 -11.725 7.835 1.00 88.56 173 PRO A C 1
ATOM 1413 O O . PRO A 1 173 ? 7.466 -11.458 8.749 1.00 88.56 173 PRO A O 1
ATOM 1416 N N . ASP A 1 174 ? 7.071 -11.984 6.595 1.00 92.00 174 ASP A N 1
ATOM 1417 C CA . ASP 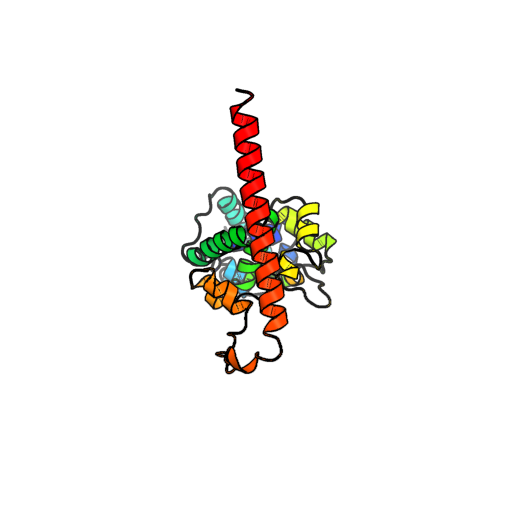A 1 174 ? 8.470 -11.983 6.164 1.00 92.00 174 ASP A CA 1
ATOM 1418 C C . ASP A 1 174 ? 8.749 -11.060 4.975 1.00 92.00 174 ASP A C 1
ATOM 1420 O O . ASP A 1 174 ? 9.905 -10.918 4.569 1.00 92.00 174 ASP A O 1
ATOM 1424 N N . SER A 1 175 ? 7.719 -10.377 4.483 1.00 92.00 175 SER A N 1
ATOM 1425 C CA . SER A 1 175 ? 7.772 -9.387 3.415 1.00 92.00 175 SER A CA 1
ATOM 1426 C C . SER A 1 175 ? 7.072 -8.089 3.834 1.00 92.00 175 SER A C 1
ATOM 1428 O O . SER A 1 175 ? 6.343 -8.038 4.818 1.00 92.00 175 SER A O 1
ATOM 1430 N N . VAL A 1 176 ? 7.324 -6.990 3.113 1.00 92.50 176 VAL A N 1
ATOM 1431 C CA . VAL A 1 176 ? 6.761 -5.664 3.456 1.00 92.50 176 VAL A CA 1
ATOM 1432 C C . VAL A 1 176 ? 5.231 -5.662 3.411 1.00 92.50 176 VAL A C 1
ATOM 1434 O O . VAL A 1 176 ? 4.598 -5.071 4.283 1.00 92.50 176 VAL A O 1
ATOM 1437 N N . HIS A 1 177 ? 4.657 -6.310 2.396 1.00 91.56 177 HIS A N 1
ATOM 1438 C CA . HIS A 1 177 ? 3.217 -6.316 2.158 1.00 91.56 177 HIS A CA 1
ATOM 1439 C C . HIS A 1 177 ? 2.445 -7.132 3.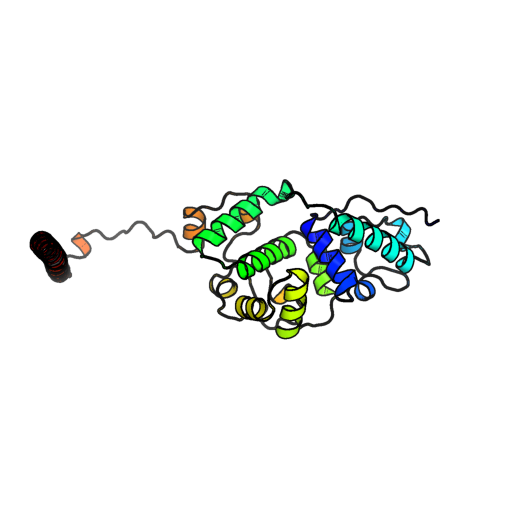210 1.00 91.56 177 HIS A C 1
ATOM 1441 O O . HIS A 1 177 ? 1.371 -6.702 3.603 1.00 91.56 177 HIS A O 1
ATOM 1447 N N . ASP A 1 178 ? 3.046 -8.176 3.790 1.00 93.06 178 ASP A N 1
ATOM 1448 C CA . ASP A 1 178 ? 2.466 -9.010 4.861 1.00 93.06 178 ASP A CA 1
ATOM 1449 C C . ASP A 1 178 ? 2.097 -8.244 6.153 1.00 93.06 178 ASP A C 1
ATOM 1451 O O . ASP A 1 178 ? 1.439 -8.783 7.044 1.00 93.06 178 ASP A O 1
ATOM 1455 N N . TYR A 1 179 ? 2.579 -7.004 6.318 1.00 93.94 179 TYR A N 1
ATOM 1456 C CA . TYR A 1 179 ? 2.246 -6.125 7.452 1.00 93.94 179 TYR A CA 1
ATOM 1457 C C . TYR A 1 179 ? 1.117 -5.132 7.137 1.00 93.94 179 TYR A C 1
ATOM 1459 O O . TYR A 1 179 ? 0.778 -4.316 7.995 1.00 93.94 179 TYR A O 1
ATOM 1467 N N . LEU A 1 180 ? 0.638 -5.113 5.894 1.00 94.31 180 LEU A N 1
ATOM 1468 C CA . LEU A 1 180 ? -0.164 -4.042 5.299 1.00 94.31 180 LEU A CA 1
ATOM 1469 C C . LEU A 1 180 ? -1.315 -4.588 4.449 1.00 94.31 180 LEU A C 1
ATOM 1471 O O . LEU A 1 180 ? -1.886 -3.842 3.651 1.00 94.31 180 LEU A O 1
ATOM 1475 N N . ASP A 1 181 ? -1.641 -5.870 4.593 1.00 93.12 181 ASP A N 1
ATOM 1476 C CA . ASP A 1 181 ? -2.765 -6.457 3.882 1.00 93.12 181 ASP A CA 1
ATOM 1477 C C . ASP A 1 181 ? -4.069 -5.807 4.339 1.00 93.12 181 ASP A C 1
ATOM 1479 O O . ASP A 1 181 ? -4.216 -5.403 5.492 1.00 93.12 181 ASP A O 1
ATOM 1483 N N . TRP A 1 182 ? -5.006 -5.637 3.408 1.00 95.44 182 TRP A N 1
ATOM 1484 C CA . TRP A 1 182 ? -6.313 -5.075 3.728 1.00 95.44 182 TRP A CA 1
ATOM 1485 C C . TRP A 1 182 ? -7.074 -6.041 4.633 1.00 95.44 182 TRP A C 1
ATOM 1487 O O . TRP A 1 182 ? -7.217 -7.213 4.284 1.00 95.44 182 TRP A O 1
ATOM 1497 N N . GLY A 1 183 ? -7.536 -5.552 5.783 1.00 93.44 183 GLY A N 1
ATOM 1498 C CA . GLY A 1 183 ? -8.207 -6.391 6.767 1.00 93.44 183 GLY A CA 1
ATOM 1499 C C . GLY A 1 183 ? -9.667 -6.695 6.430 1.00 93.44 183 GLY A C 1
ATOM 1500 O O . GLY A 1 183 ? -10.270 -6.099 5.539 1.00 93.44 183 GLY A O 1
ATOM 1501 N N . GLU A 1 184 ? -10.243 -7.648 7.158 1.00 89.88 184 GLU A N 1
ATOM 1502 C CA . GLU A 1 184 ? -11.574 -8.197 6.867 1.00 89.88 184 GLU A CA 1
ATOM 1503 C C . GLU A 1 184 ? -12.734 -7.366 7.440 1.00 89.88 184 GLU A C 1
ATOM 1505 O O . GLU A 1 184 ? -13.891 -7.635 7.125 1.00 89.88 184 GLU A O 1
ATOM 1510 N N . THR A 1 185 ? -12.460 -6.346 8.264 1.00 90.25 185 THR A N 1
ATOM 1511 C CA . THR A 1 185 ? -13.515 -5.533 8.900 1.00 90.25 185 THR A CA 1
ATOM 1512 C C . THR A 1 185 ? -14.382 -4.796 7.881 1.00 90.25 185 THR A C 1
ATOM 1514 O O . THR A 1 185 ? -15.570 -4.582 8.120 1.00 90.25 185 THR A O 1
ATOM 1517 N N . LEU A 1 186 ? -13.796 -4.385 6.754 1.00 91.06 186 LEU A N 1
ATOM 1518 C CA . LEU A 1 186 ? -14.490 -3.668 5.689 1.00 91.06 186 LEU A CA 1
ATOM 1519 C C . LEU A 1 186 ? -14.358 -4.455 4.388 1.00 91.06 186 LEU A C 1
ATOM 1521 O O . LEU A 1 186 ? -13.239 -4.678 3.917 1.00 91.06 186 LEU A O 1
ATOM 1525 N N . ASP A 1 187 ? -15.494 -4.819 3.788 1.00 92.06 187 ASP A N 1
ATOM 1526 C CA . ASP A 1 187 ? -15.520 -5.390 2.443 1.00 92.06 187 ASP A CA 1
ATOM 1527 C C . ASP A 1 187 ? -14.874 -4.402 1.465 1.00 92.06 187 ASP A C 1
ATOM 1529 O O . ASP A 1 187 ? -15.282 -3.243 1.368 1.00 92.06 187 ASP A O 1
ATOM 1533 N N . PHE A 1 188 ? -13.820 -4.847 0.783 1.00 93.88 188 PHE A N 1
ATOM 1534 C CA . PHE A 1 188 ? -13.016 -3.967 -0.057 1.00 93.88 188 PHE A CA 1
ATOM 1535 C C . PHE A 1 188 ? -13.795 -3.442 -1.266 1.00 93.88 188 PHE A C 1
ATOM 1537 O O . PHE A 1 188 ? -13.671 -2.266 -1.610 1.00 93.88 188 PHE A O 1
ATOM 1544 N N . ASP A 1 189 ? -14.606 -4.292 -1.896 1.00 93.38 189 ASP A N 1
ATOM 1545 C CA . ASP A 1 189 ? -15.344 -3.940 -3.108 1.00 93.38 189 ASP A CA 1
ATOM 1546 C C . ASP A 1 189 ? -16.472 -2.953 -2.776 1.00 93.38 189 ASP A C 1
ATOM 1548 O O . ASP A 1 189 ? -16.680 -1.968 -3.493 1.00 93.38 189 ASP A O 1
ATOM 1552 N N . GLU A 1 190 ? -17.154 -3.146 -1.643 1.00 92.94 190 GLU A N 1
ATOM 1553 C CA . GLU A 1 190 ? -18.105 -2.167 -1.111 1.00 92.94 190 GLU A CA 1
ATOM 1554 C C . GLU A 1 190 ? -17.387 -0.868 -0.717 1.00 92.94 190 GLU A C 1
ATOM 1556 O O . GLU A 1 190 ? -17.828 0.216 -1.099 1.00 92.94 190 GLU A O 1
ATOM 1561 N N . PHE A 1 191 ? -16.236 -0.955 -0.043 1.00 94.00 191 PHE A N 1
ATOM 1562 C CA . PHE A 1 191 ? -15.474 0.211 0.410 1.00 94.00 191 PHE A CA 1
ATOM 1563 C C . PHE A 1 191 ? -14.996 1.106 -0.737 1.00 94.00 191 PHE A C 1
ATOM 1565 O O . PHE A 1 191 ? -14.929 2.321 -0.570 1.00 94.00 191 PHE A O 1
ATOM 1572 N N . VAL A 1 192 ? -14.645 0.562 -1.903 1.00 93.94 192 VAL A N 1
ATOM 1573 C CA . VAL A 1 192 ? -14.187 1.398 -3.028 1.00 93.94 192 VAL A CA 1
ATOM 1574 C C . VAL A 1 192 ? -15.327 1.902 -3.915 1.00 93.94 192 VAL A C 1
ATOM 1576 O O . VAL A 1 192 ? -15.106 2.830 -4.693 1.00 93.94 192 VAL A O 1
ATOM 1579 N N . THR A 1 193 ? -16.535 1.336 -3.804 1.00 92.38 193 THR A N 1
ATOM 1580 C CA . THR A 1 193 ? -17.667 1.667 -4.692 1.00 92.38 193 THR A CA 1
ATOM 1581 C C . THR A 1 193 ? -18.842 2.363 -4.013 1.00 92.38 193 THR A C 1
ATOM 1583 O O . THR A 1 193 ? -19.572 3.086 -4.691 1.00 92.38 193 THR A O 1
ATOM 1586 N N . GLN A 1 194 ? -19.043 2.177 -2.707 1.00 92.12 194 GLN A N 1
ATOM 1587 C CA . GLN A 1 194 ? -20.186 2.711 -1.963 1.00 92.12 194 GLN A CA 1
ATOM 1588 C C . GLN A 1 194 ? -19.742 3.735 -0.915 1.00 92.12 194 GLN A C 1
ATOM 1590 O O . GLN A 1 194 ? -18.715 3.530 -0.275 1.00 92.12 194 GLN A O 1
ATOM 1595 N N . PRO A 1 195 ? -20.504 4.815 -0.673 1.00 92.31 195 PRO A N 1
ATOM 1596 C CA . PRO A 1 195 ? -20.210 5.750 0.407 1.00 92.31 195 PRO A CA 1
ATOM 1597 C C . PRO A 1 195 ? -20.244 5.092 1.788 1.00 92.31 195 PRO A C 1
ATOM 1599 O O . PRO A 1 195 ? -21.258 4.518 2.202 1.00 92.31 195 PRO A O 1
ATOM 1602 N N . LEU A 1 196 ? -19.154 5.247 2.536 1.00 91.12 196 LEU A N 1
ATOM 1603 C CA . LEU A 1 196 ? -19.070 4.810 3.920 1.00 91.12 196 LEU A CA 1
ATOM 1604 C C . LEU A 1 196 ? -19.936 5.717 4.799 1.00 91.12 196 LEU A C 1
ATOM 1606 O O . LEU A 1 196 ? -19.815 6.939 4.780 1.00 91.12 196 LEU A O 1
ATOM 1610 N N . ASN A 1 197 ? -20.801 5.112 5.605 1.00 84.19 197 ASN A N 1
ATOM 1611 C CA . ASN A 1 197 ? -21.608 5.815 6.595 1.00 84.19 197 ASN A CA 1
ATOM 1612 C C . ASN A 1 197 ? -21.693 5.000 7.891 1.00 84.19 197 ASN A C 1
ATOM 1614 O O . ASN A 1 197 ? -21.335 3.821 7.921 1.00 84.19 197 ASN A O 1
ATOM 1618 N N . GLU A 1 198 ? -22.182 5.628 8.961 1.00 80.88 198 GLU A N 1
ATOM 1619 C CA . GLU A 1 198 ? -22.263 5.017 10.295 1.00 80.88 198 GLU A CA 1
ATOM 1620 C C . GLU A 1 198 ? -23.005 3.676 10.291 1.00 80.88 198 GLU A C 1
ATOM 1622 O O . GLU A 1 198 ? -22.590 2.745 10.976 1.00 80.88 198 GLU A O 1
ATOM 1627 N N . ASN A 1 199 ? -24.062 3.533 9.483 1.00 76.44 199 ASN A N 1
ATOM 1628 C CA . ASN A 1 199 ? -24.832 2.291 9.435 1.00 76.44 199 ASN A CA 1
ATOM 1629 C C . ASN A 1 199 ? -24.026 1.137 8.831 1.00 76.44 199 ASN A C 1
ATOM 1631 O O . ASN A 1 199 ? -24.174 0.006 9.284 1.00 76.44 199 ASN A O 1
ATOM 1635 N N . VAL A 1 200 ? -23.169 1.405 7.840 1.00 76.19 200 VAL A N 1
ATOM 1636 C CA . VAL A 1 200 ? -22.283 0.390 7.242 1.00 76.19 200 VAL A CA 1
ATOM 1637 C C . VAL A 1 200 ? -21.256 -0.080 8.273 1.00 76.19 200 VAL A C 1
ATOM 1639 O O . VAL A 1 200 ? -21.098 -1.283 8.466 1.00 76.19 200 VAL A O 1
ATOM 1642 N N . LEU A 1 201 ? -20.650 0.856 9.013 1.00 75.00 201 LEU A N 1
ATOM 1643 C CA . LEU A 1 201 ? -19.703 0.550 10.095 1.00 75.00 201 LEU A CA 1
ATOM 1644 C C . LEU A 1 201 ? -20.349 -0.219 11.250 1.00 75.00 201 LEU A C 1
ATOM 1646 O O . LEU A 1 201 ? -19.747 -1.120 11.830 1.00 75.00 201 LEU A O 1
ATOM 1650 N N . LEU A 1 202 ? -21.581 0.135 11.611 1.00 74.19 202 LEU A N 1
ATOM 1651 C CA . LEU A 1 202 ? -22.316 -0.590 12.640 1.00 74.19 202 LEU A CA 1
ATOM 1652 C C . LEU A 1 202 ? -22.697 -1.981 12.148 1.00 74.19 202 LEU A C 1
ATOM 1654 O O . LEU A 1 202 ? -22.561 -2.934 12.904 1.00 74.19 202 LEU A O 1
ATOM 1658 N N . LYS A 1 203 ? -23.115 -2.136 10.891 1.00 71.38 203 LYS A N 1
ATOM 1659 C CA . LYS A 1 203 ? -23.478 -3.438 10.320 1.00 71.38 203 LYS A CA 1
ATOM 1660 C C . LYS A 1 203 ? -22.288 -4.402 10.241 1.00 71.38 203 LYS A C 1
ATOM 1662 O O . LYS A 1 203 ? -22.489 -5.590 10.457 1.00 71.38 203 LYS A O 1
ATOM 1667 N N . SER A 1 204 ? -21.069 -3.921 9.982 1.00 65.19 204 SER A N 1
ATOM 1668 C CA . SER A 1 204 ? -19.859 -4.763 10.028 1.00 65.19 204 SER A CA 1
ATOM 1669 C C . SER A 1 204 ? -19.469 -5.176 11.452 1.00 65.19 204 SER A C 1
ATOM 1671 O O . SER A 1 204 ? -18.808 -6.191 11.641 1.00 65.19 204 SER A O 1
ATOM 1673 N N . CYS A 1 205 ? -19.890 -4.408 12.462 1.00 61.44 205 CYS A N 1
ATOM 1674 C CA . CYS A 1 205 ? -19.509 -4.605 13.864 1.00 61.44 205 CYS A CA 1
ATOM 1675 C C . CYS A 1 205 ? -20.640 -5.147 14.757 1.00 61.44 205 CYS A C 1
ATOM 1677 O O . CYS A 1 205 ? -20.414 -5.393 15.942 1.00 61.44 205 CYS A O 1
ATOM 1679 N N . THR A 1 206 ? -21.862 -5.292 14.238 1.00 65.56 206 THR A N 1
ATOM 1680 C CA . THR A 1 206 ? -23.041 -5.691 15.016 1.00 65.56 206 THR A CA 1
ATOM 1681 C C . THR A 1 206 ? -23.849 -6.750 14.286 1.00 65.56 206 THR A C 1
ATOM 1683 O O . THR A 1 206 ? -24.134 -6.648 13.095 1.00 65.56 206 THR A O 1
ATOM 1686 N N . GLU A 1 207 ? -24.269 -7.770 15.025 1.00 61.03 207 GLU A N 1
ATOM 1687 C CA . GLU A 1 207 ? -25.331 -8.654 14.568 1.00 61.03 207 GLU A CA 1
ATOM 1688 C C . GLU A 1 207 ? -26.669 -7.932 14.741 1.00 61.03 207 GLU A C 1
ATOM 1690 O O . GLU A 1 207 ? -26.918 -7.291 15.768 1.00 61.03 207 GLU A O 1
ATOM 1695 N N . VAL A 1 208 ? -27.555 -8.041 13.748 1.00 62.22 208 VAL A N 1
ATOM 1696 C CA . VAL A 1 208 ? -28.931 -7.560 13.902 1.00 62.22 208 VAL A CA 1
ATOM 1697 C C . VAL A 1 208 ? -29.567 -8.372 15.023 1.00 62.22 208 VAL A C 1
ATOM 1699 O O . VAL A 1 208 ? -29.861 -9.556 14.852 1.00 62.22 208 VAL A O 1
ATOM 1702 N N . ALA A 1 209 ? -29.767 -7.734 16.177 1.00 59.28 209 ALA A N 1
ATOM 1703 C CA . ALA A 1 209 ? -30.469 -8.351 17.288 1.00 59.28 209 ALA A CA 1
ATOM 1704 C C . ALA A 1 209 ? -31.839 -8.827 16.792 1.00 59.28 209 ALA A C 1
ATOM 1706 O O . ALA A 1 209 ? -32.601 -8.056 16.199 1.00 59.28 209 ALA A O 1
ATOM 1707 N N . GLN A 1 210 ? -32.147 -10.108 17.007 1.00 68.69 210 GLN A N 1
ATOM 1708 C CA . GLN A 1 210 ? -33.474 -10.623 16.693 1.00 68.69 210 GLN A CA 1
ATOM 1709 C C . GLN A 1 210 ? -34.520 -9.813 17.460 1.00 68.69 210 GLN A C 1
ATOM 1711 O O . GLN A 1 210 ? -34.272 -9.390 18.593 1.00 68.69 210 GLN A O 1
ATOM 1716 N N . VAL A 1 211 ? -35.685 -9.600 16.838 1.00 75.19 211 VAL A N 1
ATOM 1717 C CA . VAL A 1 211 ? -36.808 -8.918 17.491 1.00 75.19 211 VAL A CA 1
ATOM 1718 C C . VAL A 1 211 ? -37.041 -9.603 18.840 1.00 75.19 211 VAL A C 1
ATOM 1720 O O . VAL A 1 211 ? -37.267 -10.818 18.852 1.00 75.19 211 VAL A O 1
ATOM 1723 N N . PRO A 1 212 ? -36.935 -8.877 19.969 1.00 74.50 212 PRO A N 1
ATOM 1724 C CA . PRO A 1 212 ? -37.044 -9.491 21.279 1.00 74.50 212 PRO A CA 1
ATOM 1725 C C . PRO A 1 212 ? -38.409 -10.167 21.397 1.00 74.50 212 PRO A C 1
ATOM 1727 O O . PRO A 1 212 ? -39.449 -9.535 21.224 1.00 74.50 212 PRO A O 1
ATOM 1730 N N . SER A 1 213 ? -38.396 -11.474 21.652 1.00 83.50 213 SER A N 1
ATOM 1731 C CA . SER A 1 213 ? -39.612 -12.264 21.852 1.00 83.50 213 SER A CA 1
ATOM 1732 C C . SER A 1 213 ? -40.216 -12.047 23.238 1.00 83.50 213 SER A C 1
ATOM 1734 O O . SER A 1 213 ? -41.415 -12.245 23.420 1.00 83.50 213 SER A O 1
ATOM 1736 N N . LEU A 1 214 ? -39.386 -11.621 24.193 1.00 83.56 214 LEU A N 1
ATOM 1737 C CA . LEU A 1 214 ? -39.774 -11.375 25.573 1.00 83.56 214 LEU A CA 1
ATOM 1738 C C . LEU A 1 214 ? -40.441 -10.006 25.714 1.00 83.56 214 LEU A C 1
ATOM 1740 O O . LEU A 1 214 ? -39.903 -8.979 25.296 1.00 83.56 214 LEU A O 1
ATOM 1744 N N . GLN A 1 215 ? -41.607 -10.006 26.342 1.00 83.19 215 GLN A N 1
ATOM 1745 C CA . GLN A 1 215 ? -42.350 -8.825 26.747 1.00 83.19 215 GLN A CA 1
ATOM 1746 C C . GLN A 1 215 ? -41.896 -8.366 28.135 1.00 83.19 215 GLN A C 1
ATOM 1748 O O . GLN A 1 215 ? -41.301 -9.116 28.905 1.00 83.19 215 GLN A O 1
ATOM 1753 N N . LEU A 1 216 ? -42.208 -7.120 28.494 1.00 78.81 216 LEU A N 1
ATOM 1754 C CA . LEU A 1 216 ? -41.906 -6.580 29.828 1.00 78.81 216 LEU A CA 1
ATOM 1755 C C . LEU A 1 216 ? -42.487 -7.437 30.964 1.00 78.81 216 LEU A C 1
ATOM 1757 O O . LEU A 1 216 ? -41.875 -7.531 32.028 1.00 78.81 216 LEU A O 1
ATOM 1761 N N . ASP A 1 217 ? -43.625 -8.082 30.717 1.00 84.50 217 ASP A N 1
ATOM 1762 C CA . ASP A 1 217 ? -44.311 -8.934 31.689 1.00 84.50 217 ASP A CA 1
ATOM 1763 C C . ASP A 1 217 ? -43.542 -10.234 31.980 1.00 84.50 217 ASP A C 1
ATOM 1765 O O . ASP A 1 217 ? -43.614 -10.751 33.097 1.00 84.50 217 ASP A O 1
ATOM 1769 N N . ASP A 1 218 ? -42.703 -10.705 31.049 1.00 86.94 218 ASP A N 1
ATOM 1770 C CA . ASP A 1 218 ? -41.827 -11.869 31.263 1.00 86.94 218 ASP A CA 1
ATOM 1771 C C . ASP A 1 218 ? -40.740 -11.587 32.323 1.00 86.94 218 ASP A C 1
ATOM 1773 O O . ASP A 1 218 ? -40.142 -12.496 32.908 1.00 86.94 218 ASP A O 1
ATOM 1777 N N . PHE A 1 219 ? -40.520 -10.309 32.644 1.00 85.06 219 PHE A N 1
ATOM 1778 C CA . PHE A 1 219 ? -39.557 -9.837 33.635 1.00 85.06 219 PHE A CA 1
ATOM 1779 C C . PHE A 1 219 ? -40.200 -9.455 34.978 1.00 85.06 219 PHE A C 1
ATOM 1781 O O . PHE A 1 219 ? -39.567 -8.780 35.794 1.00 85.06 219 PHE A O 1
ATOM 1788 N N . ALA A 1 220 ? -41.429 -9.903 35.264 1.00 86.38 220 ALA A N 1
ATOM 1789 C CA . ALA A 1 220 ? -42.121 -9.603 36.526 1.00 86.38 220 ALA A CA 1
ATOM 1790 C C . ALA A 1 220 ? -41.283 -9.939 37.782 1.00 86.38 220 ALA A C 1
ATOM 1792 O O . ALA A 1 220 ? -41.331 -9.226 38.784 1.00 86.38 220 ALA A O 1
ATOM 1793 N N . HIS A 1 221 ? -40.445 -10.976 37.707 1.00 88.62 221 HIS A N 1
ATOM 1794 C CA . HIS A 1 221 ? -39.555 -11.411 38.787 1.00 88.62 221 HIS A CA 1
ATOM 1795 C C . HIS A 1 221 ? -38.437 -10.405 39.138 1.00 88.62 221 HIS A C 1
ATOM 1797 O O . HIS A 1 221 ? -37.908 -10.457 40.247 1.00 88.62 221 HIS A O 1
ATOM 1803 N N . ILE A 1 222 ? -38.097 -9.467 38.243 1.00 88.06 222 ILE A N 1
ATOM 1804 C CA . ILE A 1 222 ? -37.131 -8.381 38.502 1.00 88.06 222 ILE A CA 1
ATOM 1805 C C . ILE A 1 222 ? -37.792 -7.006 38.675 1.00 88.06 222 ILE A C 1
ATOM 1807 O O . ILE A 1 222 ? -37.085 -5.999 38.768 1.00 88.06 222 ILE A O 1
ATOM 1811 N N . ALA A 1 223 ? -39.126 -6.933 38.759 1.00 85.19 223 ALA A N 1
ATOM 1812 C CA . ALA A 1 223 ? -39.857 -5.667 38.861 1.00 85.19 223 ALA A CA 1
ATOM 1813 C C . ALA A 1 223 ? -39.376 -4.793 40.035 1.00 85.19 223 ALA A C 1
ATOM 1815 O O . ALA A 1 223 ? -39.113 -3.605 39.850 1.00 85.19 223 ALA A O 1
ATOM 1816 N N . GLY A 1 224 ? -39.143 -5.393 41.208 1.00 87.19 224 GLY A N 1
ATOM 1817 C CA . GLY A 1 224 ? -38.619 -4.668 42.373 1.00 87.19 224 GLY A CA 1
ATOM 1818 C C . GLY A 1 224 ? -37.198 -4.124 42.170 1.00 87.19 224 GLY A C 1
ATOM 1819 O O . GLY A 1 224 ? -36.869 -3.038 42.645 1.00 87.19 224 GLY A O 1
ATOM 1820 N N . MET A 1 225 ? -36.353 -4.830 41.409 1.00 87.88 225 MET A N 1
ATOM 1821 C CA . MET A 1 225 ? -34.995 -4.371 41.096 1.00 87.88 225 MET A CA 1
ATOM 1822 C C . MET A 1 225 ? -35.017 -3.218 40.085 1.00 87.88 225 MET A C 1
ATOM 1824 O O . MET A 1 225 ? -34.274 -2.248 40.239 1.00 87.88 225 MET A O 1
ATOM 1828 N N . LYS A 1 226 ? -35.931 -3.274 39.107 1.00 84.50 226 LYS A N 1
ATOM 1829 C CA . LYS A 1 226 ? -36.205 -2.175 38.174 1.00 84.50 226 LYS A CA 1
ATOM 1830 C C . LYS A 1 226 ? -36.683 -0.920 38.910 1.00 84.50 226 LYS A C 1
ATOM 1832 O O . LYS A 1 226 ? -36.144 0.156 38.668 1.00 84.50 226 LYS A O 1
ATOM 1837 N N . GLU A 1 227 ? -37.647 -1.040 39.822 1.00 88.75 227 GLU A N 1
ATOM 1838 C CA . GLU A 1 227 ? -38.127 0.087 40.641 1.00 88.75 227 GLU A CA 1
ATOM 1839 C C . GLU A 1 227 ? -37.015 0.697 41.496 1.00 88.75 227 GLU A C 1
ATOM 1841 O O . GLU A 1 227 ? -36.874 1.922 41.566 1.00 88.75 227 GLU A O 1
ATOM 1846 N N . MET A 1 228 ? -36.180 -0.149 42.101 1.00 89.88 228 MET A N 1
ATOM 1847 C CA . MET A 1 228 ? -35.031 0.305 42.874 1.00 89.88 228 MET A CA 1
ATOM 1848 C C . MET A 1 228 ? -34.046 1.088 41.992 1.00 89.88 228 MET A C 1
ATOM 1850 O O . MET A 1 228 ? -33.681 2.213 42.338 1.00 89.88 228 MET A O 1
ATOM 1854 N N . MET A 1 229 ? -33.661 0.548 40.830 1.00 88.00 229 MET A N 1
ATOM 1855 C CA . MET A 1 229 ? -32.769 1.227 39.883 1.00 88.00 229 MET A CA 1
ATOM 1856 C C . MET A 1 229 ? -33.354 2.555 39.396 1.00 88.00 229 MET A C 1
ATOM 1858 O O . MET A 1 229 ? -32.649 3.561 39.413 1.00 88.00 229 MET A O 1
ATOM 1862 N N . LEU A 1 230 ? -34.639 2.595 39.032 1.00 86.62 230 LEU A N 1
ATOM 1863 C CA . LEU A 1 230 ? -35.323 3.829 38.629 1.00 86.62 230 LEU A CA 1
ATOM 1864 C C . LEU A 1 230 ? -35.325 4.872 39.751 1.00 86.62 230 LEU A C 1
ATOM 1866 O O . LEU A 1 230 ? -35.093 6.053 39.499 1.00 86.62 230 LEU A O 1
ATOM 1870 N N . THR A 1 231 ? -35.513 4.440 40.999 1.00 88.69 231 THR A N 1
ATOM 1871 C CA . THR A 1 231 ? -35.443 5.320 42.172 1.00 88.69 231 THR A CA 1
ATOM 1872 C C . THR A 1 231 ? -34.039 5.900 42.352 1.00 88.69 231 THR A C 1
ATOM 1874 O O . THR A 1 231 ? -33.893 7.095 42.620 1.00 88.69 231 THR A O 1
ATOM 1877 N N . TYR A 1 232 ? -32.993 5.086 42.182 1.00 85.31 232 TYR A N 1
ATOM 1878 C CA . TYR A 1 232 ? -31.606 5.557 42.234 1.00 85.31 232 TYR A CA 1
ATOM 1879 C C . TYR A 1 232 ? -31.268 6.498 41.076 1.00 85.31 232 TYR A C 1
ATOM 1881 O O . TYR A 1 232 ? -30.644 7.532 41.310 1.00 85.31 232 TYR A O 1
ATOM 1889 N N . PHE A 1 233 ? -31.738 6.206 39.863 1.00 81.00 233 PHE A N 1
ATOM 1890 C CA . PHE A 1 233 ? -31.586 7.090 38.708 1.00 81.00 233 PHE A CA 1
ATOM 1891 C C . PHE A 1 233 ? -32.273 8.441 38.932 1.00 81.00 233 PHE A C 1
ATOM 1893 O O . PHE A 1 233 ? -31.648 9.480 38.734 1.00 81.00 233 PHE A O 1
ATOM 1900 N N . ALA A 1 234 ? -33.517 8.447 39.419 1.00 81.31 234 ALA A N 1
ATOM 1901 C CA . ALA A 1 234 ? -34.261 9.671 39.714 1.00 81.31 234 ALA A CA 1
ATOM 1902 C C . ALA A 1 234 ? -33.624 10.501 40.843 1.00 81.31 234 ALA A C 1
ATOM 1904 O O . ALA A 1 234 ? -33.642 11.733 40.811 1.00 81.31 234 ALA A O 1
ATOM 1905 N N . LYS A 1 235 ? -33.032 9.841 41.848 1.00 79.00 235 LYS A N 1
ATOM 1906 C CA . LYS A 1 235 ? -32.223 10.524 42.866 1.00 79.00 235 LYS A CA 1
ATOM 1907 C C . LYS A 1 235 ? -30.969 11.125 42.242 1.00 79.00 235 LYS A C 1
ATOM 1909 O O . LYS A 1 235 ? -30.691 12.297 42.479 1.00 79.00 235 LYS A O 1
ATOM 1914 N N . GLY A 1 236 ? -30.250 10.364 41.419 1.00 72.94 236 GLY A N 1
ATOM 1915 C CA . GLY A 1 236 ? -29.062 10.833 40.709 1.00 72.94 236 GLY A CA 1
ATOM 1916 C C . GLY A 1 236 ? -29.333 12.106 39.907 1.00 72.94 236 GLY A C 1
ATOM 1917 O O . GLY A 1 236 ? -28.631 13.095 40.102 1.00 72.94 236 GLY A O 1
ATOM 1918 N N . THR A 1 237 ? -30.407 12.122 39.110 1.00 72.00 237 THR A N 1
ATOM 1919 C CA . THR A 1 237 ? -30.780 13.267 38.264 1.00 72.00 237 THR A CA 1
ATOM 1920 C C . THR A 1 237 ? -31.228 14.496 39.063 1.00 72.00 237 THR A C 1
ATOM 1922 O O . THR A 1 237 ? -30.821 15.614 38.732 1.00 72.00 237 THR A O 1
ATOM 1925 N N . LYS A 1 238 ? -31.978 14.317 40.163 1.00 66.25 238 LYS A N 1
ATOM 1926 C CA . LYS A 1 238 ? -32.311 15.412 41.099 1.00 66.25 238 LYS A CA 1
ATOM 1927 C C . LYS A 1 238 ? -31.072 16.010 41.763 1.00 66.25 238 LYS A C 1
ATOM 1929 O O . LYS A 1 238 ? -30.917 17.225 41.788 1.00 66.25 238 LYS A O 1
ATOM 1934 N N . THR A 1 239 ? -30.146 15.168 42.221 1.00 59.19 239 THR A N 1
ATOM 1935 C CA . THR A 1 239 ? -28.940 15.632 42.928 1.00 59.19 239 THR A CA 1
ATOM 1936 C C . THR A 1 239 ? -27.970 16.389 42.009 1.00 59.19 239 THR A C 1
ATOM 1938 O O . THR A 1 239 ? -27.176 17.204 42.483 1.00 59.19 239 THR A O 1
ATOM 1941 N N . SER A 1 240 ? -27.989 16.115 40.701 1.00 57.31 240 SER A N 1
ATOM 1942 C CA . SER A 1 240 ? -27.255 16.886 39.685 1.00 57.31 240 SER A CA 1
ATOM 1943 C C . SER A 1 240 ? -27.947 18.204 39.316 1.00 57.31 240 SER A C 1
ATOM 1945 O O . SER A 1 240 ? -27.258 19.202 39.108 1.00 57.31 240 SER A O 1
ATOM 1947 N N . SER A 1 241 ? -29.284 18.236 39.299 1.00 56.75 241 SER A N 1
ATOM 1948 C CA . SER A 1 241 ? -30.079 19.457 39.083 1.00 56.75 241 SER A CA 1
ATOM 1949 C C . SER A 1 241 ? -29.896 20.460 40.228 1.00 56.75 241 SER A C 1
ATOM 1951 O O . SER A 1 241 ? -29.550 21.613 39.989 1.00 56.75 241 SER A O 1
ATOM 1953 N N . GLU A 1 242 ? -30.024 20.007 41.478 1.00 57.56 242 GLU A N 1
ATOM 1954 C CA . GLU A 1 242 ? -29.879 20.854 42.675 1.00 57.56 242 GLU A CA 1
ATOM 1955 C C . GLU A 1 242 ? -28.444 21.389 42.841 1.00 57.56 242 GLU A C 1
ATOM 1957 O O . GLU A 1 242 ? -28.237 22.523 43.284 1.00 57.56 242 GLU A O 1
ATOM 1962 N N . ARG A 1 243 ? -27.427 20.611 42.435 1.00 55.75 243 ARG A N 1
ATOM 1963 C CA . ARG A 1 243 ? -26.025 21.066 42.414 1.00 55.75 243 ARG A CA 1
ATOM 1964 C C . ARG A 1 243 ? -25.753 22.114 41.334 1.00 55.75 243 ARG A C 1
ATOM 1966 O O . ARG A 1 243 ? -24.996 23.044 41.603 1.00 55.75 243 ARG A O 1
ATOM 1973 N N . CYS A 1 244 ? -26.373 22.005 40.157 1.00 53.75 244 CYS A N 1
ATOM 1974 C CA . CYS A 1 244 ? -26.276 23.031 39.113 1.00 53.75 244 CYS A CA 1
ATOM 1975 C C . CYS A 1 244 ? -26.968 24.340 39.521 1.00 53.75 244 CYS A C 1
ATOM 1977 O O . CYS A 1 244 ? -26.401 25.414 39.327 1.00 53.75 244 CYS A O 1
ATOM 1979 N N . GLU A 1 245 ? -28.148 24.274 40.142 1.00 55.97 245 GLU A N 1
ATOM 1980 C CA . GLU A 1 245 ? -28.843 25.467 40.652 1.00 55.97 245 GLU A CA 1
ATOM 1981 C C . GLU A 1 245 ? -28.064 26.150 41.782 1.00 55.97 245 GLU A C 1
ATOM 1983 O O . GLU A 1 245 ? -27.910 27.372 41.778 1.00 55.97 245 GLU A O 1
ATOM 1988 N N . SER A 1 246 ? -27.492 25.371 42.705 1.00 57.78 246 SER A N 1
ATOM 1989 C CA . SER A 1 246 ? -26.660 25.893 43.799 1.00 57.78 246 SER A CA 1
ATOM 1990 C C . SER A 1 246 ? -25.369 26.555 43.295 1.00 57.78 246 SER A C 1
ATOM 1992 O O . SER A 1 246 ? -24.946 27.574 43.841 1.00 57.78 246 SER A O 1
ATOM 1994 N N . PHE A 1 247 ? -24.755 26.012 42.237 1.00 56.69 247 PHE A N 1
ATOM 1995 C CA . PHE A 1 247 ? -23.572 26.595 41.596 1.00 56.69 247 PHE A CA 1
ATOM 1996 C C . PHE A 1 247 ? -23.907 27.903 40.858 1.00 56.69 247 PHE A C 1
ATOM 1998 O O . PHE A 1 247 ? -23.210 28.901 41.033 1.00 56.69 247 PHE A O 1
ATOM 2005 N N . ASN A 1 248 ? -25.028 27.948 40.130 1.00 56.28 248 ASN A N 1
ATOM 2006 C CA . ASN A 1 248 ? -25.504 29.165 39.462 1.00 56.28 2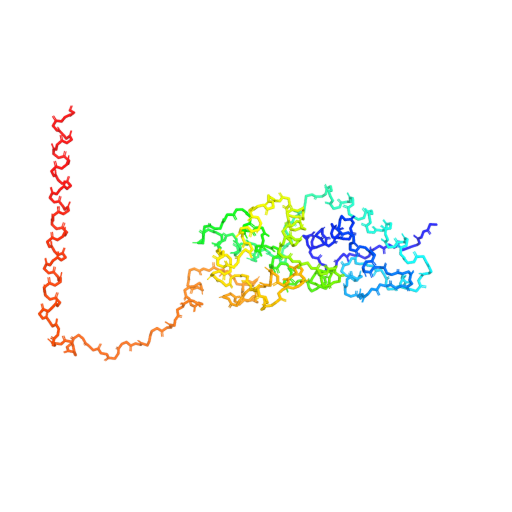48 ASN A CA 1
ATOM 2007 C C . ASN A 1 248 ? -25.871 30.281 40.461 1.00 56.28 248 ASN A C 1
ATOM 2009 O O . ASN A 1 248 ? -25.525 31.442 40.243 1.00 56.28 248 ASN A O 1
ATOM 2013 N N . LEU A 1 249 ? -26.505 29.938 41.590 1.00 55.47 249 LEU A N 1
ATOM 2014 C CA . LEU A 1 249 ? -26.798 30.873 42.688 1.00 55.47 249 LEU A CA 1
ATOM 2015 C C . LEU A 1 249 ? -25.530 31.396 43.384 1.00 55.47 249 LEU A C 1
ATOM 2017 O O . LEU A 1 249 ? -25.503 32.543 43.832 1.00 55.47 249 LEU A O 1
ATOM 2021 N N . TRP A 1 250 ? -24.478 30.578 43.480 1.00 61.56 250 TRP A N 1
ATOM 2022 C CA . TRP A 1 250 ? -23.185 30.996 44.025 1.00 61.56 250 TRP A CA 1
ATOM 2023 C C . TRP A 1 250 ? -22.451 31.961 43.081 1.00 61.56 250 TRP A C 1
ATOM 2025 O O . TRP A 1 250 ? -21.982 33.007 43.539 1.00 61.56 250 TRP A O 1
ATOM 2035 N N . CYS A 1 251 ? -22.429 31.671 41.774 1.00 53.50 251 CYS A N 1
ATOM 2036 C CA . CYS A 1 251 ? -21.857 32.551 40.750 1.00 53.50 251 CYS A CA 1
ATOM 2037 C C . CYS A 1 251 ? -22.583 33.904 40.661 1.00 53.50 251 CYS A C 1
ATOM 2039 O O . CYS A 1 251 ? -21.922 34.933 40.583 1.00 53.50 251 CYS A O 1
ATOM 2041 N N . ALA A 1 252 ? -23.917 33.926 40.759 1.00 57.03 252 ALA A N 1
ATOM 2042 C CA . ALA A 1 252 ? -24.717 35.157 40.730 1.00 57.03 252 ALA A CA 1
ATOM 2043 C C . ALA A 1 252 ? -24.568 36.047 41.982 1.00 57.03 252 ALA A C 1
ATOM 2045 O O . ALA A 1 252 ? -25.004 37.192 41.974 1.00 57.03 252 ALA A O 1
ATOM 2046 N N . ARG A 1 253 ? -23.987 35.529 43.073 1.00 54.94 253 ARG A N 1
ATOM 2047 C CA . ARG A 1 253 ? -23.679 36.298 44.295 1.00 54.94 253 ARG A CA 1
ATOM 2048 C C . ARG A 1 253 ? -22.257 36.866 44.325 1.00 54.94 253 ARG A C 1
ATOM 2050 O O . ARG A 1 253 ? -21.953 37.633 45.233 1.00 54.94 253 ARG A O 1
ATOM 2057 N N . HIS A 1 254 ? -21.394 36.452 43.398 1.00 48.25 254 HIS A N 1
ATOM 2058 C CA . HIS A 1 254 ? -19.971 36.820 43.357 1.00 48.25 254 HIS A CA 1
ATOM 2059 C C . HIS A 1 254 ? -19.588 37.610 42.092 1.00 48.25 254 HIS A C 1
ATOM 2061 O O . HIS A 1 254 ? -18.405 37.725 41.776 1.00 48.25 254 HIS A O 1
ATOM 2067 N N . TRP A 1 255 ? -20.589 38.163 41.407 1.00 42.88 255 TRP A N 1
ATOM 2068 C CA . TRP A 1 255 ? -20.506 39.172 40.349 1.00 42.88 255 TRP A CA 1
ATOM 2069 C C . TRP A 1 255 ? -21.517 40.275 40.663 1.00 42.88 255 TRP A C 1
ATOM 2071 O O . TRP A 1 255 ? -21.257 41.430 40.262 1.00 42.88 255 TRP A O 1
#